Protein AF-A0A699Z7W2-F1 (afdb_monomer)

Foldseek 3Di:
DVVCVVVVHQDEAEDAQDDPVDQLDHHPLPVVLVVVLLVQCLQAPACVDPNNVVNVVVVNRDHHPAAEYEYHDPSNQPHPCNLVSLLVSLVSCCVRPVRHAYEYQDPPDDDPSHNFYEDEDEDAPVVVLVVVVVCVVSVHPYYDHYHHADPDPDPPDPPPTGPDQWDADPVRHIAGDVVVVVVVVCVVQAAPAFDPPDDDDDDPVLVSQKDKGWHANDPQRQKIKMKMFGQDQDKDKDKDKDFDDDPDDDDDPDDDDDPDWAKDFPDKWKKKWAADDPVPDDPDPPDDPNRRTDIDTWDKAWDPDPDDRGMTIIMTIHHHRMMMMMMTRIDTDDPPDDD

Nearest PDB structures (foldseek):
  5cf3-assembly1_A  TM=4.378E-01  e=3.073E-01  Staphylococcus aureus
  5ihw-assembly1_A  TM=4.182E-01  e=2.360E+00  Staphylococcus aureus subsp. aureus MSSA476
  5wta-assembly2_B  TM=4.065E-01  e=2.661E+00  Staphylococcus aureus subsp. aureus Mu50
  5wtb-assembly3_B  TM=3.869E-01  e=2.506E+00  Staphylococcus aureus subsp. aureus Mu50
  2zez-assembly2_B  TM=2.358E-01  e=3.382E+00  Caldanaerobius polysaccharolyticus

Radius of gyration: 25.64 Å; Cα contacts (8 Å, |Δi|>4): 551; chains: 1; bounding box: 58×78×64 Å

Secondary structure (DSSP, 8-state):
-HHHHHTTPPPEEEE-SS-TTSTTPPP-HHHHHHHHHHHHHHHHS-TTSHHHHHHHHTT--SPP---EEEE--HHHHT-TTHHHHHHHHHHHHHHH-TTSEEEESS---S-TT--EEEEEEE--HHHHHTHHHHHHHHT--EEEEEE--PPPS-TT-TTTTS--SEEE-TTS-EEE-HHHHHHHHHHHT--SEEPTT------TTTTT-EEEEEEESSTT-SEEEEEEEE-SSS-EEEEEEEE--PPPPP--SS---PPPPPEEEEEEEEEEEEEPPGGG--S--------SEEEEE--EEEE---S-TTEEEEEEEEPTTEEEEEEEEEEEPP-PPP-

InterPro domains:
  IPR017853 Glycoside hydrolase superfamily [SSF51445] (1-110)
  IPR051563 Glycosyl Hydrolase Family 51 [PTHR31776] (1-104)
  IPR055235 Alpha-L-arabinofuranosidase 1, catalytic domain [PF22848] (1-110)

Structure (mmCIF, N/CA/C/O backbone):
data_AF-A0A699Z7W2-F1
#
_entry.id   AF-A0A699Z7W2-F1
#
loop_
_atom_site.group_PDB
_atom_site.id
_atom_site.type_symbol
_atom_site.label_atom_id
_atom_site.label_alt_id
_atom_site.label_comp_id
_atom_site.label_asym_id
_atom_site.label_entity_id
_atom_site.label_seq_id
_atom_site.pdbx_PDB_ins_code
_atom_site.Cartn_x
_atom_site.Cartn_y
_atom_site.Cartn_z
_atom_site.occupancy
_atom_site.B_iso_or_equiv
_atom_site.auth_seq_id
_atom_site.auth_comp_id
_atom_site.auth_asym_id
_atom_site.auth_atom_id
_atom_site.pdbx_PDB_model_num
ATOM 1 N N . MET A 1 1 ? -14.418 10.855 6.559 1.00 86.38 1 MET A N 1
ATOM 2 C CA . MET A 1 1 ? -15.362 9.861 5.995 1.00 86.38 1 MET A CA 1
ATOM 3 C C . MET A 1 1 ? -15.832 10.267 4.607 1.00 86.38 1 MET A C 1
ATOM 5 O O . MET A 1 1 ? -15.513 9.562 3.664 1.00 86.38 1 MET A O 1
ATOM 9 N N . GLU A 1 2 ? -16.521 11.402 4.463 1.00 89.44 2 GLU A N 1
ATOM 10 C CA . GLU A 1 2 ? -17.123 11.803 3.181 1.00 89.44 2 GLU A CA 1
ATOM 11 C C . GLU A 1 2 ? -16.113 11.944 2.032 1.00 89.44 2 GLU A C 1
ATOM 13 O O . GLU A 1 2 ? -16.316 11.373 0.967 1.00 89.44 2 GLU A O 1
ATOM 18 N N . LEU A 1 3 ? -14.968 12.589 2.278 1.00 89.50 3 LEU A N 1
ATOM 19 C CA . LEU A 1 3 ? -13.906 12.701 1.273 1.00 89.50 3 LEU A CA 1
ATOM 20 C C . LEU A 1 3 ? -13.440 11.329 0.749 1.00 89.50 3 LEU A C 1
ATOM 22 O O . LEU A 1 3 ? -13.269 11.158 -0.451 1.00 89.50 3 LEU A O 1
ATOM 26 N N . ALA A 1 4 ? -13.285 10.333 1.628 1.00 88.94 4 ALA A N 1
ATOM 27 C CA . ALA A 1 4 ? -12.881 8.988 1.216 1.00 88.94 4 ALA A CA 1
ATOM 28 C C . ALA A 1 4 ? -13.924 8.348 0.283 1.00 88.94 4 ALA A C 1
ATOM 30 O O . ALA A 1 4 ? -13.555 7.742 -0.718 1.00 88.94 4 ALA A O 1
ATOM 31 N N . ARG A 1 5 ? -15.223 8.554 0.551 1.00 88.69 5 ARG A N 1
ATOM 32 C CA . ARG A 1 5 ? -16.304 8.070 -0.323 1.00 88.69 5 ARG A CA 1
ATOM 33 C C . ARG A 1 5 ? -16.295 8.752 -1.682 1.00 88.69 5 ARG A C 1
ATOM 35 O O . ARG A 1 5 ? -16.377 8.066 -2.693 1.00 88.69 5 ARG A O 1
ATOM 42 N N . GLN A 1 6 ? -16.161 10.076 -1.705 1.00 92.06 6 GLN A N 1
ATOM 43 C CA . GLN A 1 6 ? -16.121 10.844 -2.952 1.00 92.06 6 GLN A CA 1
ATOM 44 C C . GLN A 1 6 ? -14.936 10.445 -3.834 1.00 92.06 6 GLN A C 1
ATOM 46 O O . GLN A 1 6 ? -15.056 10.424 -5.055 1.00 92.06 6 GLN A O 1
ATOM 51 N N . LEU A 1 7 ? -13.810 10.079 -3.218 1.00 90.50 7 LEU A N 1
ATOM 52 C CA . LEU A 1 7 ? -12.627 9.584 -3.919 1.00 90.50 7 LEU A CA 1
ATOM 53 C C . LEU A 1 7 ? -12.696 8.088 -4.272 1.00 90.50 7 LEU A C 1
ATOM 55 O O . LEU A 1 7 ? -11.795 7.594 -4.946 1.00 90.50 7 LEU A O 1
ATOM 59 N N . GLY A 1 8 ? -13.709 7.350 -3.798 1.00 90.50 8 GLY A N 1
ATOM 60 C CA . GLY A 1 8 ? -13.751 5.887 -3.899 1.00 90.50 8 GLY A CA 1
ATOM 61 C C . GLY A 1 8 ? -12.574 5.198 -3.195 1.00 90.50 8 GLY A C 1
ATOM 62 O O . GLY A 1 8 ? -12.186 4.096 -3.575 1.00 90.50 8 GLY A O 1
ATOM 63 N N . ALA A 1 9 ? -11.970 5.860 -2.206 1.00 87.88 9 ALA A N 1
ATOM 64 C CA . ALA A 1 9 ? -10.775 5.402 -1.513 1.00 87.88 9 ALA A CA 1
ATOM 65 C C . ALA A 1 9 ? -11.137 4.608 -0.253 1.00 87.88 9 ALA A C 1
ATOM 67 O O . ALA A 1 9 ? -12.006 5.010 0.528 1.00 87.88 9 ALA A O 1
ATOM 68 N N . ALA A 1 10 ? -10.426 3.502 -0.024 1.00 87.81 10 ALA A N 1
ATOM 69 C CA . ALA A 1 10 ? -10.509 2.787 1.241 1.00 87.81 10 ALA A CA 1
ATOM 70 C C . ALA A 1 10 ? -9.848 3.636 2.346 1.00 87.81 10 ALA A C 1
ATOM 72 O O . ALA A 1 10 ? -8.734 4.128 2.154 1.00 87.81 10 ALA A O 1
ATOM 73 N N . PRO A 1 11 ? -10.516 3.851 3.488 1.00 90.75 11 PRO A N 1
ATOM 74 C CA . PRO A 1 11 ? -9.958 4.638 4.574 1.00 90.75 11 PRO A CA 1
ATOM 75 C C . PRO A 1 11 ? -8.954 3.820 5.386 1.00 90.75 11 PRO A C 1
ATOM 77 O O . PRO A 1 11 ? -9.193 2.654 5.694 1.00 90.75 11 PRO A O 1
ATOM 80 N N . LEU A 1 12 ? -7.875 4.480 5.796 1.00 89.31 12 LEU A N 1
ATOM 81 C CA . LEU A 1 12 ? -6.920 4.006 6.790 1.00 89.31 12 LEU A CA 1
ATOM 82 C C . LEU A 1 12 ? -7.028 4.917 8.014 1.00 89.31 12 LEU A C 1
ATOM 84 O O . LEU A 1 12 ? -6.894 6.135 7.883 1.00 89.31 12 LEU A O 1
ATOM 88 N N . LEU A 1 13 ? -7.305 4.347 9.185 1.00 92.00 13 LEU A N 1
ATOM 89 C CA . LEU A 1 13 ? -7.362 5.105 10.434 1.00 92.00 13 LEU A CA 1
ATOM 90 C C . LEU A 1 13 ? -6.032 4.971 11.180 1.00 92.00 13 LEU A C 1
ATOM 92 O O . LEU A 1 13 ? -5.557 3.857 11.377 1.00 92.00 13 LEU A O 1
ATOM 96 N N . VAL A 1 14 ? -5.471 6.098 11.618 1.00 91.38 14 VAL A N 1
ATOM 97 C CA . VAL A 1 14 ? -4.264 6.164 12.455 1.00 91.38 14 VAL A CA 1
ATOM 98 C C . VAL A 1 14 ? -4.656 6.703 13.826 1.00 91.38 14 VAL A C 1
ATOM 100 O O . VAL A 1 14 ? -5.325 7.735 13.916 1.00 91.38 14 VAL A O 1
ATOM 103 N N . LEU A 1 15 ? -4.266 6.004 14.889 1.00 92.56 15 LEU A N 1
ATOM 104 C CA . LEU A 1 15 ? -4.528 6.393 16.272 1.00 92.56 15 LEU A CA 1
ATOM 105 C C . LEU A 1 15 ? -3.255 6.924 16.919 1.00 92.56 15 LEU A C 1
ATOM 107 O O . LEU A 1 15 ? -2.273 6.201 16.996 1.00 92.56 15 LEU A O 1
ATOM 111 N N . SER A 1 16 ? -3.290 8.136 17.465 1.00 91.38 16 SER A N 1
ATOM 112 C CA . SER A 1 16 ? -2.255 8.577 18.407 1.00 91.38 16 SER A CA 1
ATOM 113 C C . SER A 1 16 ? -2.520 7.944 19.769 1.00 91.38 16 SER A C 1
ATOM 115 O O . SER A 1 16 ? -3.657 7.964 20.247 1.00 91.38 16 SER A O 1
ATOM 117 N N . LEU A 1 17 ? -1.486 7.389 20.399 1.00 93.12 17 LEU A N 1
ATOM 118 C CA . LEU A 1 17 ? -1.584 6.885 21.766 1.00 93.12 17 LEU A CA 1
ATOM 119 C C . LEU A 1 17 ? -1.355 7.999 22.781 1.00 93.12 17 LEU A C 1
ATOM 121 O O . LEU A 1 17 ? -2.033 8.037 23.800 1.00 93.12 17 LEU A O 1
ATOM 125 N N . SER A 1 18 ? -0.445 8.929 22.502 1.00 89.06 18 SER A N 1
ATOM 126 C CA . SER A 1 18 ? -0.242 10.107 23.342 1.00 89.06 18 SER A CA 1
ATOM 127 C C . SER A 1 18 ? -1.265 11.214 23.057 1.00 89.06 18 SER A C 1
ATOM 129 O O . SER A 1 18 ? -1.851 11.311 21.974 1.00 89.06 18 SER A O 1
ATOM 131 N N . SER A 1 19 ? -1.489 12.074 24.055 1.00 85.62 19 SER A N 1
ATOM 132 C CA . SER A 1 19 ? -2.362 13.243 23.916 1.00 85.62 19 SER A CA 1
ATOM 133 C C . SER A 1 19 ? -1.742 14.272 22.963 1.00 85.62 19 SER A C 1
ATOM 135 O O . SER A 1 19 ? -0.546 14.547 23.079 1.00 85.62 19 SER A O 1
ATOM 137 N N . PRO A 1 20 ? -2.536 14.956 22.114 1.00 82.50 20 PRO A N 1
ATOM 138 C CA . PRO A 1 20 ? -2.037 16.049 21.278 1.00 82.50 20 PRO A CA 1
ATOM 139 C C . PRO A 1 20 ? -1.347 17.167 22.074 1.00 82.50 20 PRO A C 1
ATOM 141 O O . PRO A 1 20 ? -0.431 17.815 21.575 1.00 82.50 20 PRO A O 1
ATOM 144 N N . ALA A 1 21 ? -1.772 17.396 23.322 1.00 87.00 21 ALA A N 1
ATOM 145 C CA . ALA A 1 21 ? -1.176 18.398 24.205 1.00 87.00 21 ALA A CA 1
ATOM 146 C C . ALA A 1 21 ? 0.165 17.949 24.812 1.00 87.00 21 ALA A C 1
ATOM 148 O O . ALA A 1 21 ? 0.895 18.759 25.381 1.00 87.00 21 ALA A O 1
ATOM 149 N N . SER A 1 22 ? 0.485 16.657 24.750 1.00 85.81 22 SER A N 1
ATOM 150 C CA . SER A 1 22 ? 1.716 16.086 25.299 1.00 85.81 22 SER A CA 1
ATOM 151 C C . SER A 1 22 ? 2.173 14.885 24.460 1.00 85.81 22 SER A C 1
ATOM 153 O O . SER A 1 22 ? 2.117 13.750 24.938 1.00 85.81 22 SER A O 1
ATOM 155 N N . PRO A 1 23 ? 2.632 15.113 23.213 1.00 86.69 23 PRO A N 1
ATOM 156 C CA . PRO A 1 23 ? 3.073 14.034 22.334 1.00 86.69 23 PRO A CA 1
ATOM 157 C C . PRO A 1 23 ? 4.185 13.194 22.978 1.00 86.69 23 PRO A C 1
ATOM 159 O O . PRO A 1 23 ? 5.035 13.722 23.702 1.00 86.69 23 PRO A O 1
ATOM 162 N N . GLY A 1 24 ? 4.157 11.881 22.754 1.00 86.19 24 GLY A N 1
ATOM 163 C CA . GLY A 1 24 ? 5.122 10.911 23.285 1.00 86.19 24 GLY A CA 1
ATOM 164 C C . GLY A 1 24 ? 5.014 10.618 24.788 1.00 86.19 24 GLY A C 1
ATOM 165 O O . GLY A 1 24 ? 5.723 9.748 25.298 1.00 86.19 24 GLY A O 1
ATOM 166 N N . HIS A 1 25 ? 4.125 11.296 25.522 1.00 89.88 25 HIS A N 1
ATOM 167 C CA . HIS A 1 25 ? 3.897 10.985 26.933 1.00 89.88 25 HIS A CA 1
ATOM 168 C C . HIS A 1 25 ? 3.078 9.704 27.083 1.00 89.88 25 HIS A C 1
ATOM 170 O O . HIS A 1 25 ? 2.129 9.475 26.335 1.00 89.88 25 HIS A O 1
ATOM 176 N N . ASN A 1 26 ? 3.446 8.898 28.083 1.00 91.06 26 ASN A N 1
ATOM 177 C CA . ASN A 1 26 ? 2.778 7.637 28.386 1.00 91.06 26 ASN A CA 1
ATOM 178 C C . ASN A 1 26 ? 1.281 7.876 28.667 1.00 91.06 26 ASN A C 1
ATOM 180 O O . ASN A 1 26 ? 0.967 8.663 29.569 1.00 91.06 26 ASN A O 1
ATOM 184 N N . PRO A 1 27 ? 0.367 7.246 27.914 1.00 91.19 27 PRO A N 1
ATOM 185 C CA . PRO A 1 27 ? -1.060 7.476 28.079 1.00 91.19 27 PRO A CA 1
ATOM 186 C C . PRO A 1 27 ? -1.666 6.731 29.267 1.00 91.19 27 PRO A C 1
ATOM 188 O O . PRO A 1 27 ? -1.183 5.685 29.697 1.00 91.19 27 PRO A O 1
ATOM 191 N N . ASP A 1 28 ? -2.812 7.229 29.730 1.00 93.19 28 ASP A N 1
ATOM 192 C CA . ASP A 1 28 ? -3.739 6.413 30.510 1.00 93.19 28 A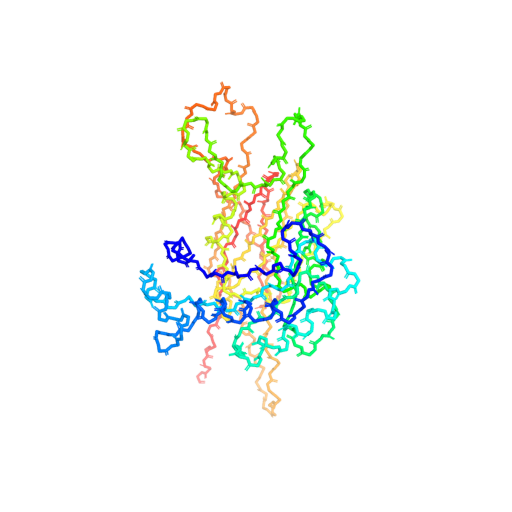SP A CA 1
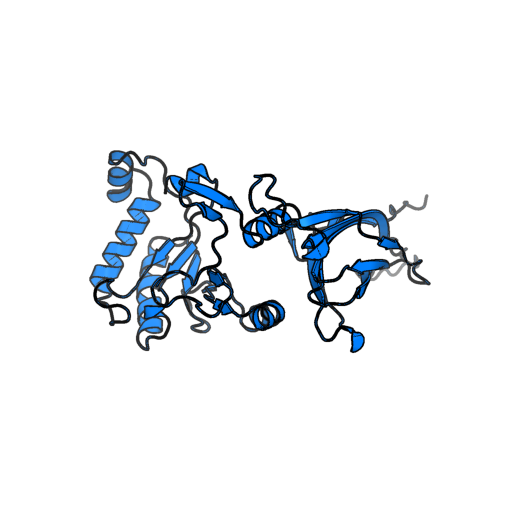ATOM 193 C C . ASP A 1 28 ? -4.553 5.532 29.550 1.00 93.19 28 ASP A C 1
ATOM 195 O O . ASP A 1 28 ? -5.434 6.003 28.825 1.00 93.19 28 ASP A O 1
ATOM 199 N N . LEU A 1 29 ? -4.213 4.242 29.502 1.00 93.81 29 LEU A N 1
ATOM 200 C CA . LEU A 1 29 ? -4.752 3.311 28.511 1.00 93.81 29 LEU A CA 1
ATOM 201 C C . LEU A 1 29 ? -6.225 2.974 28.729 1.00 93.81 29 LEU A C 1
ATOM 203 O O . LEU A 1 29 ? -6.899 2.614 27.765 1.00 93.81 29 LEU A O 1
ATOM 207 N N . LEU A 1 30 ? -6.743 3.071 29.955 1.00 94.25 30 LEU A N 1
ATOM 208 C CA . LEU A 1 30 ? -8.130 2.702 30.234 1.00 94.25 30 LEU A CA 1
ATOM 209 C C . LEU A 1 30 ? -9.140 3.645 29.549 1.00 94.25 30 LEU A C 1
ATOM 211 O O . LEU A 1 30 ? -9.955 3.143 28.767 1.00 94.25 30 LEU A O 1
ATOM 215 N N . PRO A 1 31 ? -9.106 4.974 29.777 1.00 94.62 31 PRO A N 1
ATOM 216 C CA . PRO A 1 31 ? -9.985 5.900 29.067 1.00 94.62 31 PRO A CA 1
ATOM 217 C C . PRO A 1 31 ? -9.691 5.913 27.563 1.00 94.62 31 PRO A C 1
ATOM 219 O O . PRO A 1 31 ? -10.626 5.876 26.768 1.00 94.62 31 PRO A O 1
ATOM 222 N N . LEU A 1 32 ? -8.415 5.839 27.160 1.00 94.88 32 LEU A N 1
ATOM 223 C CA . LEU A 1 32 ? -8.043 5.787 25.744 1.00 94.88 32 LEU A CA 1
ATOM 224 C C . LEU A 1 32 ? -8.672 4.583 25.027 1.00 94.88 32 LEU A C 1
ATOM 226 O O . LEU A 1 32 ? -9.207 4.719 23.931 1.00 94.88 32 LEU A O 1
ATOM 230 N N . THR A 1 33 ? -8.650 3.403 25.650 1.00 96.25 33 THR A N 1
ATOM 231 C CA . THR A 1 33 ? -9.254 2.194 25.072 1.00 96.25 33 THR A CA 1
ATOM 232 C C . THR A 1 33 ? -10.758 2.361 24.879 1.00 96.25 33 THR A C 1
ATOM 234 O O . THR A 1 33 ? -11.290 1.958 23.846 1.00 96.25 33 THR A O 1
ATOM 237 N N . GLN A 1 34 ? -11.453 2.978 25.836 1.00 96.31 34 GLN A N 1
ATOM 238 C CA . GLN A 1 34 ? -12.892 3.228 25.723 1.00 96.31 34 GLN A CA 1
ATOM 239 C C . GLN A 1 34 ? -13.208 4.192 24.576 1.00 96.31 34 GLN A C 1
ATOM 241 O O . GLN A 1 34 ? -14.102 3.907 23.777 1.00 96.31 34 GLN A O 1
ATOM 246 N N . ASP A 1 35 ? -12.439 5.273 24.449 1.00 95.69 35 ASP A N 1
ATOM 247 C CA . ASP A 1 35 ? -12.599 6.260 23.379 1.00 95.69 35 ASP A CA 1
ATOM 248 C C . ASP A 1 35 ? -12.320 5.656 21.998 1.00 95.69 35 ASP A C 1
ATOM 250 O O . ASP A 1 35 ? -13.057 5.909 21.040 1.00 95.69 35 ASP A O 1
ATOM 254 N N . VAL A 1 36 ? -11.299 4.802 21.889 1.00 96.75 36 VAL A N 1
ATOM 255 C CA . VAL A 1 36 ? -10.973 4.089 20.647 1.00 96.75 36 VAL A CA 1
ATOM 256 C C . VAL A 1 36 ? -12.096 3.131 20.258 1.00 96.75 36 VAL A C 1
ATOM 258 O O . VAL A 1 36 ? -12.543 3.159 19.112 1.00 96.75 36 VAL A O 1
ATOM 261 N N . LEU A 1 37 ? -12.601 2.315 21.188 1.00 97.88 37 LEU A N 1
ATOM 262 C CA . LEU A 1 37 ? -13.699 1.384 20.902 1.00 97.88 37 LEU A CA 1
ATOM 263 C C . LEU A 1 37 ? -14.987 2.125 20.516 1.00 97.88 37 LEU A C 1
ATOM 265 O O . LEU A 1 37 ? -15.648 1.732 19.556 1.00 97.88 37 LEU A O 1
ATOM 269 N N . ALA A 1 38 ? -15.306 3.225 21.203 1.00 97.69 38 ALA A N 1
ATOM 270 C CA . ALA A 1 38 ? -16.431 4.091 20.862 1.00 97.69 38 ALA A CA 1
ATOM 271 C C . ALA A 1 38 ? -16.274 4.723 19.470 1.00 97.69 38 ALA A C 1
ATOM 273 O O . ALA A 1 38 ? -17.225 4.745 18.690 1.00 97.69 38 ALA A O 1
ATOM 274 N N . SER A 1 39 ? -15.069 5.185 19.127 1.00 96.00 39 SER A N 1
ATOM 275 C CA . SER A 1 39 ? -14.765 5.761 17.812 1.00 96.00 39 SER A CA 1
ATOM 276 C C . SER A 1 39 ? -14.873 4.720 16.699 1.00 96.00 39 SER A C 1
ATOM 278 O O . SER A 1 39 ? -15.449 4.993 15.647 1.00 96.00 39 SER A O 1
ATOM 280 N N . LEU A 1 40 ? -14.373 3.503 16.921 1.00 97.31 40 LEU A N 1
ATOM 281 C CA . LEU A 1 40 ? -14.511 2.407 15.964 1.00 97.31 40 LEU A CA 1
ATOM 282 C C . LEU A 1 40 ? -15.976 1.990 15.796 1.00 97.31 40 LEU A C 1
ATOM 284 O O . LEU A 1 40 ? -16.414 1.790 14.663 1.00 97.31 40 LEU A O 1
ATOM 288 N N . GLU A 1 41 ? -16.755 1.924 16.879 1.00 97.19 41 GLU A N 1
ATOM 289 C CA . GLU A 1 41 ? -18.198 1.670 16.812 1.00 97.19 41 GLU A CA 1
ATOM 290 C C . GLU A 1 41 ? -18.905 2.779 16.019 1.00 97.19 41 GLU A C 1
ATOM 292 O O . GLU A 1 41 ? -19.649 2.488 15.082 1.00 97.19 41 GLU A O 1
ATOM 297 N N . PHE A 1 42 ? -18.604 4.048 16.315 1.00 96.81 42 PHE A N 1
ATOM 298 C CA . PHE A 1 42 ? -19.120 5.194 15.570 1.00 96.81 42 PHE A CA 1
ATOM 299 C C . PHE A 1 42 ? -18.817 5.071 14.079 1.00 96.81 42 PHE A C 1
ATOM 301 O O . PHE A 1 42 ? -19.701 5.296 13.263 1.00 96.81 42 PHE A O 1
ATOM 308 N N . LEU A 1 43 ? -17.599 4.681 13.697 1.00 95.00 43 LEU A N 1
ATOM 309 C CA . LEU A 1 43 ? -17.190 4.595 12.296 1.00 95.00 43 LEU A CA 1
ATOM 310 C C . LEU A 1 43 ? -17.777 3.379 11.566 1.00 95.00 43 LEU A C 1
ATOM 312 O O . LEU A 1 43 ? -18.134 3.507 10.397 1.00 95.00 43 LEU A O 1
ATOM 316 N N . THR A 1 44 ? -17.879 2.221 12.220 1.00 94.88 44 THR A N 1
ATOM 317 C CA . THR A 1 44 ? -18.057 0.922 11.537 1.00 94.88 44 THR A CA 1
ATOM 318 C C . THR A 1 44 ? -19.357 0.192 11.873 1.00 94.88 44 THR A C 1
ATOM 320 O O . THR A 1 44 ? -19.787 -0.667 11.102 1.00 94.88 44 THR A O 1
ATOM 323 N N . ALA A 1 45 ? -20.027 0.523 12.980 1.00 94.44 45 ALA A N 1
ATOM 324 C CA . ALA A 1 45 ? -21.243 -0.176 13.383 1.00 94.44 45 ALA A CA 1
ATOM 325 C C . ALA A 1 45 ? -22.472 0.293 12.590 1.00 94.44 45 ALA A C 1
ATOM 327 O O . ALA A 1 45 ? -22.521 1.404 12.061 1.00 94.44 45 ALA A O 1
ATOM 328 N N . ASN A 1 46 ? -23.503 -0.543 12.506 1.00 93.94 46 ASN A N 1
ATOM 329 C CA . ASN A 1 46 ? -24.805 -0.120 11.985 1.00 93.94 46 ASN A CA 1
ATOM 330 C C . ASN A 1 46 ? -25.556 0.743 13.021 1.00 93.94 46 ASN A C 1
ATOM 332 O O . ASN A 1 46 ? -25.152 0.838 14.177 1.00 93.94 46 ASN A O 1
ATOM 336 N N . SER A 1 47 ? -26.684 1.334 12.635 1.00 95.25 47 SER A N 1
ATOM 337 C CA . SER A 1 47 ? -27.459 2.211 13.519 1.00 95.25 47 SER A CA 1
ATOM 338 C C . SER A 1 47 ? -28.258 1.530 14.629 1.00 95.25 47 SER A C 1
ATOM 340 O O . SER A 1 47 ? -28.932 2.212 15.392 1.00 95.25 47 SER A O 1
ATOM 342 N N . SER A 1 48 ? -28.160 0.204 14.783 1.00 95.38 48 SER A N 1
ATOM 343 C CA . SER A 1 48 ? -28.676 -0.461 15.990 1.00 95.38 48 SER A CA 1
ATOM 344 C C . SER A 1 48 ? -27.750 -0.291 17.198 1.00 95.38 48 SER A C 1
ATOM 346 O O . SER A 1 48 ? -28.177 -0.503 18.332 1.00 95.38 48 SER A O 1
ATOM 348 N N . SER A 1 49 ? -26.490 0.095 16.971 1.00 96.00 49 SER A N 1
ATOM 349 C CA . SER A 1 49 ? -25.538 0.395 18.035 1.00 96.00 49 SER A CA 1
ATOM 350 C C . SER A 1 49 ? -25.690 1.843 18.513 1.00 96.00 49 SER A C 1
ATOM 352 O O . SER A 1 49 ? -26.173 2.704 17.775 1.00 96.00 49 SER A O 1
ATOM 354 N N . ARG A 1 50 ? -25.245 2.139 19.742 1.00 96.38 50 ARG A N 1
ATOM 355 C CA . ARG A 1 50 ? -25.328 3.497 20.305 1.00 96.38 50 ARG A CA 1
ATOM 356 C C . ARG A 1 50 ? -24.589 4.497 19.420 1.00 96.38 50 ARG A C 1
ATOM 358 O O . ARG A 1 50 ? -25.152 5.529 19.061 1.00 96.38 50 ARG A O 1
ATOM 365 N N . TRP A 1 51 ? -23.334 4.204 19.086 1.00 97.56 51 TRP A N 1
ATOM 366 C CA . TRP A 1 51 ? -22.502 5.136 18.329 1.00 97.56 51 TRP A CA 1
ATOM 367 C C . TRP A 1 51 ? -22.801 5.116 16.827 1.00 97.56 51 TRP A C 1
ATOM 369 O O . TRP A 1 51 ? -22.655 6.140 16.166 1.00 97.56 51 TRP A O 1
ATOM 379 N N . GLY A 1 52 ? -23.297 4.001 16.286 1.00 96.62 52 GLY A N 1
ATOM 380 C CA . GLY A 1 52 ? -23.800 3.945 14.916 1.00 96.62 52 GLY A CA 1
ATOM 381 C C . GLY A 1 52 ? -25.087 4.754 14.723 1.00 96.62 52 GLY A C 1
ATOM 382 O O . GLY A 1 52 ? -25.234 5.416 13.696 1.00 96.62 52 GLY A O 1
ATOM 383 N N . ALA A 1 53 ? -25.995 4.754 15.709 1.00 97.12 53 ALA A N 1
ATOM 384 C CA . ALA A 1 53 ? -27.196 5.594 15.698 1.00 97.12 53 ALA A CA 1
ATOM 385 C C . ALA A 1 53 ? -26.837 7.085 15.740 1.00 97.12 53 ALA A C 1
ATOM 387 O O . ALA A 1 53 ? -27.391 7.878 14.983 1.00 97.12 53 ALA A O 1
ATOM 388 N N . GLU A 1 54 ? -25.867 7.455 16.580 1.00 97.31 54 GLU A N 1
ATOM 389 C CA . GLU A 1 54 ? -25.343 8.822 16.650 1.00 97.31 54 GLU A CA 1
ATOM 390 C C . GLU A 1 54 ? -24.710 9.247 15.314 1.00 97.31 54 GLU A C 1
ATOM 392 O O . GLU A 1 54 ? -24.999 10.329 14.805 1.00 97.31 54 GLU A O 1
ATOM 397 N N . ARG A 1 55 ? -23.913 8.371 14.683 1.00 96.25 55 ARG A N 1
ATOM 398 C CA . ARG A 1 55 ? -23.355 8.617 13.345 1.00 96.25 55 ARG A CA 1
ATOM 399 C C . ARG A 1 55 ? -24.464 8.881 12.316 1.00 96.25 55 ARG A C 1
ATOM 401 O O . ARG A 1 55 ? -24.364 9.825 11.528 1.00 96.25 55 ARG A O 1
ATOM 408 N N . GLU A 1 56 ? -25.526 8.076 12.316 1.00 95.94 56 GLU A N 1
ATOM 409 C CA . GLU A 1 56 ? -26.667 8.273 11.413 1.00 95.94 56 GLU A CA 1
ATOM 410 C C . GLU A 1 56 ? -27.398 9.595 11.688 1.00 95.94 56 GLU A C 1
ATOM 412 O O . GLU A 1 56 ? -27.682 10.334 10.744 1.00 95.94 56 GLU A O 1
ATOM 417 N N . ALA A 1 57 ? -27.621 9.943 12.959 1.00 96.31 57 ALA A N 1
ATOM 418 C CA . ALA A 1 57 ? -28.229 11.213 13.359 1.00 96.31 57 ALA A CA 1
ATOM 419 C C . ALA A 1 57 ? -27.403 12.434 12.912 1.00 96.31 57 ALA A C 1
ATOM 421 O O . ALA A 1 57 ? -27.965 13.478 12.582 1.00 96.31 57 ALA A O 1
ATOM 422 N N . GLN A 1 58 ? -26.078 12.286 12.817 1.00 95.31 58 GLN A N 1
ATOM 423 C CA . GLN A 1 58 ? -25.160 13.296 12.275 1.00 95.31 58 GLN A CA 1
ATOM 424 C C . GLN A 1 58 ? -25.092 13.307 10.732 1.00 95.31 58 GLN A C 1
ATOM 426 O O . GLN A 1 58 ? -24.229 13.962 10.145 1.00 95.31 58 GLN A O 1
ATOM 431 N N . GLY A 1 59 ? -25.996 12.596 10.049 1.00 92.81 59 GLY A N 1
ATOM 432 C CA . GLY A 1 59 ? -26.107 12.580 8.587 1.00 92.81 59 GLY A CA 1
ATOM 433 C C . GLY A 1 59 ? -25.157 11.602 7.891 1.00 92.81 59 GLY A C 1
ATOM 434 O O . GLY A 1 59 ? -25.012 11.646 6.671 1.00 92.81 59 GLY A O 1
ATOM 435 N N . GLN A 1 60 ? -24.506 10.710 8.639 1.00 91.81 60 GLN A N 1
ATOM 436 C CA . GLN A 1 60 ? -23.549 9.728 8.127 1.00 91.81 60 GLN A CA 1
ATOM 437 C C . GLN A 1 60 ? -24.139 8.310 8.244 1.00 91.81 60 GLN A C 1
ATOM 439 O O . GLN A 1 60 ? -23.649 7.466 8.988 1.00 91.81 60 GLN A O 1
ATOM 444 N N . SER A 1 61 ? -25.220 8.026 7.512 1.00 88.50 61 SER A N 1
ATOM 445 C CA . SER A 1 61 ? -25.999 6.780 7.666 1.00 88.50 61 SER A CA 1
ATOM 446 C C . SER A 1 61 ? -25.201 5.502 7.382 1.00 88.50 61 SER A C 1
ATOM 448 O O . SER A 1 61 ? -25.295 4.518 8.119 1.00 88.50 61 SER A O 1
ATOM 450 N N . GLN A 1 62 ? -24.356 5.511 6.351 1.00 90.56 62 GLN A N 1
ATOM 451 C CA . GLN A 1 62 ? -23.572 4.334 5.983 1.00 90.56 62 GLN A CA 1
ATOM 452 C C . GLN A 1 62 ? -22.364 4.143 6.915 1.00 90.56 62 GLN A C 1
ATOM 454 O O . GLN A 1 62 ? -21.619 5.103 7.142 1.00 90.56 62 GLN A O 1
ATOM 459 N N . PRO A 1 63 ? -22.109 2.917 7.410 1.00 92.88 63 PRO A N 1
ATOM 460 C CA . PRO A 1 63 ? -20.841 2.589 8.044 1.00 92.88 63 PRO A CA 1
ATOM 461 C C . PRO A 1 63 ? -19.660 2.802 7.095 1.00 92.88 63 PRO A C 1
ATOM 463 O O . PRO A 1 63 ? -19.793 2.752 5.869 1.00 92.8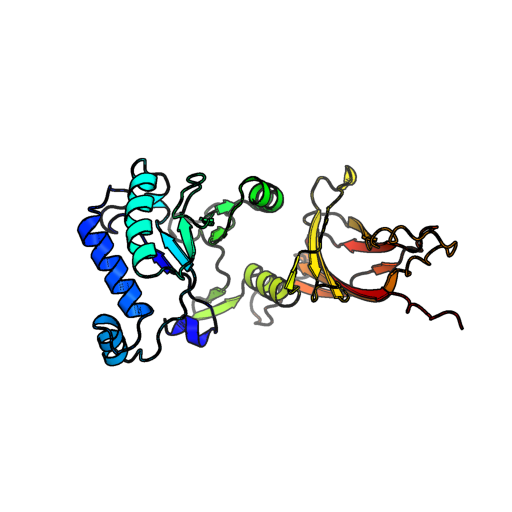8 63 PRO A O 1
ATOM 466 N N . LEU A 1 64 ? -18.491 3.056 7.665 1.00 91.88 64 LEU A N 1
ATOM 467 C CA . LEU A 1 64 ? -17.241 3.130 6.933 1.00 91.88 64 LEU A CA 1
ATOM 468 C C . LEU A 1 64 ? -16.672 1.710 6.755 1.00 91.88 64 LEU A C 1
ATOM 470 O O . LEU A 1 64 ? -16.543 1.004 7.757 1.00 91.88 64 LEU A O 1
ATOM 474 N N . PRO A 1 65 ? -16.304 1.277 5.533 1.00 91.75 65 PRO A N 1
ATOM 475 C CA . PRO A 1 65 ? -15.685 -0.028 5.305 1.00 91.75 65 PRO A CA 1
ATOM 476 C C . PRO A 1 65 ? -14.207 0.008 5.726 1.00 91.75 65 PRO A C 1
ATOM 478 O O . PRO A 1 65 ? -13.304 0.021 4.892 1.00 91.75 65 PRO A O 1
ATOM 481 N N . LEU A 1 66 ? -13.966 0.108 7.033 1.00 93.62 66 LEU A N 1
ATOM 482 C CA . LEU A 1 66 ? -12.629 0.150 7.610 1.00 93.62 66 LEU A CA 1
ATOM 483 C C . LEU A 1 66 ? -12.048 -1.267 7.659 1.00 93.62 66 LEU A C 1
ATOM 485 O O . LEU A 1 66 ? -12.661 -2.169 8.223 1.00 93.62 66 LEU A O 1
ATOM 489 N N . THR A 1 67 ? -10.870 -1.454 7.069 1.00 93.69 67 THR A N 1
ATOM 490 C CA . THR A 1 67 ? -10.171 -2.751 7.039 1.00 93.69 67 THR A CA 1
ATOM 491 C C . THR A 1 67 ? -8.882 -2.743 7.849 1.00 93.69 67 THR A C 1
ATOM 493 O O . THR A 1 67 ? -8.468 -3.795 8.322 1.00 93.69 67 THR A O 1
ATOM 496 N N . HIS A 1 68 ? -8.272 -1.572 8.043 1.00 93.38 68 HIS A N 1
ATOM 497 C CA . HIS A 1 68 ? -6.983 -1.415 8.709 1.00 93.38 68 HIS A CA 1
ATOM 498 C C . HIS A 1 68 ? -7.044 -0.334 9.786 1.00 93.38 68 HIS A C 1
ATOM 500 O O . HIS A 1 68 ? -7.722 0.687 9.628 1.00 93.38 68 HIS A O 1
ATOM 506 N N . LEU A 1 69 ? -6.280 -0.550 10.851 1.00 95.38 69 LEU A N 1
ATOM 507 C CA . LEU A 1 69 ? -6.055 0.397 11.931 1.00 95.38 69 LEU A CA 1
ATOM 508 C C . LEU A 1 69 ? -4.561 0.453 12.241 1.00 95.38 69 LEU A C 1
ATOM 510 O O . LEU A 1 69 ? -3.980 -0.559 12.628 1.00 95.38 69 LEU A O 1
ATOM 514 N N . VAL A 1 70 ? -3.955 1.630 12.114 1.00 94.62 70 VAL A N 1
ATOM 515 C CA . VAL A 1 70 ? -2.608 1.884 12.630 1.00 94.62 70 VAL A CA 1
ATOM 516 C C . VAL A 1 70 ? -2.726 2.368 14.068 1.00 94.62 70 VAL A C 1
ATOM 518 O O . VAL A 1 70 ? -3.455 3.319 14.358 1.00 94.62 70 VAL A O 1
ATOM 521 N N . VAL A 1 71 ? -2.022 1.705 14.977 1.00 95.06 71 VAL A N 1
ATOM 522 C CA . VAL A 1 71 ? -1.986 2.043 16.398 1.00 95.06 71 VAL A CA 1
ATOM 523 C C . VAL A 1 71 ? -0.655 2.712 16.714 1.00 95.06 71 VAL A C 1
ATOM 525 O O . VAL A 1 71 ? 0.386 2.068 16.657 1.00 95.06 71 VAL A O 1
ATOM 528 N N . GLY A 1 72 ? -0.694 3.977 17.106 1.00 90.75 72 GLY A N 1
ATOM 529 C CA . GLY A 1 72 ? 0.468 4.840 17.306 1.00 90.75 72 GLY A CA 1
ATOM 530 C C . GLY A 1 72 ? 0.683 5.814 16.144 1.00 90.75 72 GLY A C 1
ATOM 531 O O . GLY A 1 72 ? 0.325 5.538 15.000 1.00 90.75 72 GLY A O 1
ATOM 532 N N . GLN A 1 73 ? 1.288 6.956 16.462 1.00 85.50 73 GLN A N 1
ATOM 533 C CA . GLN A 1 73 ? 1.818 7.941 15.514 1.00 85.50 73 GLN A CA 1
ATOM 534 C C . GLN A 1 73 ? 3.304 8.203 15.825 1.00 85.50 73 GLN A C 1
ATOM 536 O O . GLN A 1 73 ? 3.757 7.844 16.906 1.00 85.50 73 GLN A O 1
ATOM 541 N N . ASP A 1 74 ? 4.062 8.854 14.933 1.00 81.75 74 ASP A N 1
ATOM 542 C CA . ASP A 1 74 ? 5.513 9.129 15.043 1.00 81.75 74 ASP A CA 1
ATOM 543 C C . ASP A 1 74 ? 6.049 9.413 16.459 1.00 81.75 74 ASP A C 1
ATOM 545 O O . ASP A 1 74 ? 7.091 8.889 16.860 1.00 81.75 74 ASP A O 1
ATOM 549 N N . ALA A 1 75 ? 5.348 10.242 17.239 1.00 84.31 75 ALA A N 1
ATOM 550 C CA . ALA A 1 75 ? 5.765 10.609 18.593 1.00 84.31 75 ALA A CA 1
ATOM 551 C C . ALA A 1 75 ? 5.706 9.441 19.597 1.00 84.31 75 ALA A C 1
ATOM 553 O O . ALA A 1 75 ? 6.422 9.468 20.600 1.00 84.31 75 ALA A O 1
ATOM 554 N N . ASP A 1 76 ? 4.873 8.435 19.329 1.00 88.38 76 ASP A N 1
ATOM 555 C CA . ASP A 1 76 ? 4.673 7.227 20.129 1.00 88.38 76 ASP A CA 1
ATOM 556 C C . ASP A 1 76 ? 5.666 6.122 19.747 1.00 88.38 76 ASP A C 1
ATOM 558 O O . ASP A 1 76 ? 6.162 5.420 20.621 1.00 88.38 76 ASP A O 1
ATOM 562 N N . CYS A 1 77 ? 5.984 5.969 18.458 1.00 88.81 77 CYS A N 1
ATOM 563 C CA . CYS A 1 77 ? 6.649 4.771 17.924 1.00 88.81 77 CYS A CA 1
ATOM 564 C C . CYS A 1 77 ? 8.043 4.512 18.516 1.00 88.81 77 CYS A C 1
ATOM 566 O O . CYS A 1 77 ? 8.483 3.370 18.620 1.00 88.81 77 CYS A O 1
ATOM 568 N N . SER A 1 78 ? 8.740 5.578 18.918 1.00 88.25 78 SER A N 1
ATOM 569 C CA . SER A 1 78 ? 10.071 5.509 19.537 1.00 88.25 78 SER A CA 1
ATOM 570 C C . SER A 1 78 ? 10.035 5.425 21.067 1.00 88.25 78 SER A C 1
ATOM 572 O O . SER A 1 78 ? 11.085 5.375 21.713 1.00 88.25 78 SER A O 1
ATOM 574 N N . GLN A 1 79 ? 8.846 5.426 21.672 1.00 94.25 79 GLN A N 1
ATOM 575 C CA . GLN A 1 79 ? 8.710 5.482 23.119 1.00 94.25 79 GLN A CA 1
ATOM 576 C C . GLN A 1 79 ? 8.909 4.108 23.765 1.00 94.25 79 GLN A C 1
ATOM 578 O O . GLN A 1 79 ? 8.383 3.104 23.283 1.00 94.25 79 GLN A O 1
ATOM 583 N N . PRO A 1 80 ? 9.571 4.039 24.934 1.00 93.06 80 PRO A N 1
ATOM 584 C CA . PRO A 1 80 ? 9.820 2.769 25.618 1.00 93.06 80 PRO A CA 1
ATOM 585 C C . PRO A 1 80 ? 8.533 2.080 26.100 1.00 93.06 80 PRO A C 1
ATOM 587 O O . PRO A 1 80 ? 8.516 0.867 26.293 1.00 93.06 80 PRO A O 1
ATOM 590 N N . TRP A 1 81 ? 7.451 2.838 26.300 1.00 93.62 81 TRP A N 1
ATOM 591 C CA . TRP A 1 81 ? 6.152 2.318 26.734 1.00 93.62 81 TRP A CA 1
ATOM 592 C C . TRP A 1 81 ? 5.297 1.774 25.575 1.00 93.62 81 TRP A C 1
ATOM 594 O O . TRP A 1 81 ? 4.310 1.074 25.817 1.00 93.62 81 TRP A O 1
ATOM 604 N N . TYR A 1 82 ? 5.664 2.068 24.324 1.00 95.81 82 TYR A N 1
ATOM 605 C CA . TYR A 1 82 ? 4.816 1.854 23.152 1.00 95.81 82 TYR A CA 1
ATOM 606 C C . TYR A 1 82 ? 4.442 0.387 22.935 1.00 95.81 82 TYR A C 1
ATOM 608 O O . TYR A 1 82 ? 3.263 0.079 22.791 1.00 95.81 82 TYR A O 1
ATOM 616 N N . ALA A 1 83 ? 5.405 -0.537 22.999 1.00 94.94 83 ALA A N 1
ATOM 617 C CA . ALA A 1 83 ? 5.145 -1.959 22.762 1.00 94.94 83 ALA A CA 1
ATOM 618 C C . ALA A 1 83 ? 4.097 -2.539 23.732 1.00 94.94 83 ALA A C 1
ATOM 620 O O . ALA A 1 83 ? 3.198 -3.279 23.329 1.00 94.94 83 ALA A O 1
ATOM 621 N N . GLN A 1 84 ? 4.178 -2.168 25.015 1.00 94.38 84 GLN A N 1
ATOM 622 C CA . GLN A 1 84 ? 3.222 -2.612 26.029 1.00 94.38 84 GLN A CA 1
ATOM 623 C C . GLN A 1 84 ? 1.843 -1.967 25.824 1.00 94.38 84 GLN A C 1
ATOM 625 O O . GLN A 1 84 ? 0.823 -2.650 25.935 1.00 94.38 84 GLN A O 1
ATOM 630 N N . ALA A 1 85 ? 1.808 -0.669 25.514 1.00 95.56 85 ALA A N 1
ATOM 631 C CA . ALA A 1 85 ? 0.575 0.057 25.226 1.00 95.56 85 ALA A CA 1
ATOM 632 C C . ALA A 1 85 ? -0.144 -0.493 23.986 1.00 95.56 85 ALA A C 1
ATOM 634 O O . ALA A 1 85 ? -1.350 -0.745 24.035 1.00 95.56 85 ALA A O 1
ATOM 635 N N . TYR A 1 86 ? 0.611 -0.753 22.915 1.00 96.50 86 TYR A N 1
ATOM 636 C CA . TYR A 1 86 ? 0.126 -1.380 21.692 1.00 96.50 86 TYR A CA 1
ATOM 637 C C . TYR A 1 86 ? -0.563 -2.707 22.007 1.00 96.50 86 TYR A C 1
ATOM 639 O O . TYR A 1 86 ? -1.720 -2.888 21.646 1.00 96.50 86 TYR A O 1
ATOM 647 N N . GLN A 1 87 ? 0.101 -3.616 22.732 1.00 95.88 87 GLN A N 1
ATOM 648 C CA . GLN A 1 87 ? -0.463 -4.935 23.042 1.00 95.88 87 GLN A CA 1
ATOM 649 C C . GLN A 1 87 ? -1.791 -4.850 23.800 1.00 95.88 87 GLN A C 1
ATOM 651 O O . GLN A 1 87 ? -2.726 -5.581 23.477 1.00 95.88 87 GLN A O 1
ATOM 656 N N . GLN A 1 88 ? -1.883 -3.966 24.797 1.00 95.38 88 GLN A N 1
ATOM 657 C CA . GLN A 1 88 ? -3.093 -3.818 25.607 1.00 95.38 88 GLN A CA 1
ATOM 658 C C . GLN A 1 88 ? -4.261 -3.268 24.785 1.00 95.38 88 GLN A C 1
ATOM 660 O O . GLN A 1 88 ? -5.347 -3.853 24.794 1.00 95.38 88 GLN A O 1
ATOM 665 N N . LEU A 1 89 ? -4.030 -2.188 24.032 1.00 96.50 89 LEU A N 1
ATOM 666 C CA . LEU A 1 89 ? -5.068 -1.588 23.198 1.00 96.50 89 LEU A CA 1
ATOM 667 C C . LEU A 1 89 ? -5.470 -2.524 22.049 1.00 96.50 89 LEU A C 1
ATOM 669 O O . LEU A 1 89 ? -6.659 -2.745 21.820 1.00 96.50 89 LEU A O 1
ATOM 673 N N . ALA A 1 90 ? -4.497 -3.125 21.359 1.00 96.44 90 ALA A N 1
ATOM 674 C CA . ALA A 1 90 ? -4.737 -4.040 20.246 1.00 96.44 90 ALA A CA 1
ATOM 675 C C . ALA A 1 90 ? -5.520 -5.284 20.685 1.00 96.44 90 ALA A C 1
ATOM 677 O O . ALA A 1 90 ? -6.405 -5.728 19.958 1.00 96.44 90 ALA A O 1
ATOM 678 N N . ALA A 1 91 ? -5.269 -5.818 21.885 1.00 96.81 91 ALA A N 1
ATOM 679 C CA . ALA A 1 91 ? -6.057 -6.923 22.428 1.00 96.81 91 ALA A CA 1
ATOM 680 C C . ALA A 1 91 ? -7.534 -6.537 22.632 1.00 96.81 91 ALA A C 1
ATOM 682 O O . ALA A 1 91 ? -8.428 -7.294 22.246 1.00 96.81 91 ALA A O 1
ATOM 683 N N . ALA A 1 92 ? -7.804 -5.348 23.182 1.00 97.31 92 ALA A N 1
ATOM 684 C CA . ALA A 1 92 ? -9.167 -4.852 23.378 1.00 97.31 92 ALA A CA 1
ATOM 685 C C . ALA A 1 92 ? -9.888 -4.588 22.045 1.00 97.31 92 ALA A C 1
ATOM 687 O O . ALA A 1 92 ? -11.050 -4.971 21.874 1.00 97.31 92 ALA A O 1
ATOM 688 N N . VAL A 1 93 ? -9.186 -3.986 21.079 1.00 97.50 93 VAL A N 1
ATOM 689 C CA . VAL A 1 93 ? -9.712 -3.765 19.726 1.00 97.50 93 VAL A CA 1
ATOM 690 C C . VAL A 1 93 ? -10.000 -5.097 19.046 1.00 97.50 93 VAL A C 1
ATOM 692 O O . VAL A 1 93 ? -11.106 -5.279 18.550 1.00 97.50 93 VAL A O 1
ATOM 695 N N . ARG A 1 94 ? -9.074 -6.063 19.075 1.00 96.00 94 ARG A N 1
ATOM 696 C CA . ARG A 1 94 ? -9.260 -7.379 18.444 1.00 96.00 94 ARG A CA 1
ATOM 697 C C . ARG A 1 94 ? -10.466 -8.129 19.002 1.00 96.00 94 ARG A C 1
ATOM 699 O O . ARG A 1 94 ? -11.175 -8.782 18.242 1.00 96.00 94 ARG A O 1
ATOM 706 N N . ALA A 1 95 ? -10.712 -8.020 20.307 1.00 96.62 95 ALA A N 1
ATOM 707 C CA . ALA A 1 95 ? -11.863 -8.649 20.949 1.00 96.62 95 ALA A CA 1
ATOM 708 C C . ALA A 1 95 ? -13.208 -8.106 20.429 1.00 96.62 95 ALA A C 1
ATOM 710 O O . ALA A 1 95 ? -14.180 -8.855 20.367 1.00 96.62 95 ALA A O 1
ATOM 711 N N . SER A 1 96 ? -13.261 -6.829 20.036 1.00 95.81 96 SER A N 1
ATOM 712 C CA . SER A 1 96 ? -14.497 -6.157 19.598 1.00 95.81 96 SER A CA 1
ATOM 713 C C . SER A 1 96 ? -14.621 -6.054 18.071 1.00 95.81 96 SER A C 1
ATOM 715 O O . SER A 1 96 ? -15.721 -6.092 17.527 1.00 95.81 96 SER A O 1
ATOM 717 N N . PHE A 1 97 ? -13.489 -5.964 17.371 1.00 96.69 97 PHE A N 1
ATOM 718 C CA . PHE A 1 97 ? -13.373 -5.758 15.928 1.00 96.69 97 PHE A CA 1
ATOM 719 C C . PHE A 1 97 ? -12.388 -6.770 15.313 1.00 96.69 97 PHE A C 1
ATOM 721 O O . PHE A 1 97 ? -11.354 -6.383 14.765 1.00 96.69 97 PHE A O 1
ATOM 728 N N . PRO A 1 98 ? -12.686 -8.084 15.367 1.00 95.69 98 PRO A N 1
ATOM 729 C CA . PRO A 1 98 ? -11.750 -9.132 14.946 1.00 95.69 98 PRO A CA 1
ATOM 730 C C . PRO A 1 98 ? -11.403 -9.105 13.448 1.00 95.69 98 PRO A C 1
ATOM 732 O O . PRO A 1 98 ? -10.433 -9.733 13.040 1.00 95.69 98 PRO A O 1
ATOM 735 N N . HIS A 1 99 ? -12.185 -8.393 12.634 1.00 93.94 99 HIS A N 1
ATOM 736 C CA . HIS A 1 99 ? -11.987 -8.256 11.191 1.00 93.94 99 HIS A CA 1
ATOM 737 C C . HIS A 1 99 ? -10.963 -7.178 10.799 1.00 93.94 99 HIS A C 1
ATOM 739 O O . HIS A 1 99 ? -10.552 -7.149 9.642 1.00 93.94 99 HIS A O 1
ATOM 745 N N . LEU A 1 100 ? -10.583 -6.277 11.714 1.00 95.81 100 LEU A N 1
ATOM 746 C CA . LEU A 1 100 ? -9.613 -5.220 11.422 1.00 95.81 100 LEU A CA 1
ATOM 747 C C . LEU A 1 100 ? -8.195 -5.780 11.411 1.00 95.81 100 LEU A C 1
ATOM 749 O O . LEU A 1 100 ? -7.823 -6.512 12.325 1.00 95.81 100 LEU A O 1
ATOM 753 N N . GLN A 1 101 ? -7.397 -5.371 10.426 1.00 94.75 101 GLN A N 1
ATOM 754 C CA . GLN A 1 101 ? -5.955 -5.583 10.433 1.00 94.75 101 GLN A CA 1
ATOM 755 C C . GLN A 1 101 ? -5.274 -4.501 11.275 1.00 94.75 101 GLN A C 1
ATOM 757 O O . GLN A 1 101 ? -5.447 -3.307 11.022 1.00 94.75 101 GLN A O 1
ATOM 762 N N . LEU A 1 102 ? -4.536 -4.917 12.302 1.00 96.00 102 LEU A N 1
ATOM 763 C CA . LEU A 1 102 ? -3.904 -4.026 13.271 1.00 96.00 102 LEU A CA 1
ATOM 764 C C . LEU A 1 102 ? -2.421 -3.869 12.948 1.00 96.00 102 LEU A C 1
ATOM 766 O O . LEU A 1 102 ? -1.650 -4.825 13.049 1.00 96.00 102 LEU A O 1
ATOM 770 N N . LEU A 1 103 ? -2.029 -2.644 12.609 1.00 94.25 103 LEU A N 1
ATOM 771 C CA . LEU A 1 103 ? -0.660 -2.283 12.264 1.00 94.25 103 LEU A CA 1
ATOM 772 C C . LEU A 1 103 ? -0.032 -1.459 13.390 1.00 94.25 103 LEU A C 1
ATOM 774 O O . LEU A 1 103 ? -0.668 -0.551 13.926 1.00 94.25 103 LEU A O 1
ATOM 778 N N . ALA A 1 104 ? 1.204 -1.768 13.766 1.00 94.12 104 ALA A N 1
ATOM 779 C CA . ALA A 1 104 ? 2.017 -0.882 14.599 1.00 94.12 104 ALA A CA 1
ATOM 780 C C . ALA A 1 104 ? 2.646 0.231 13.743 1.00 94.12 104 ALA A C 1
ATOM 782 O O . ALA A 1 104 ? 2.824 0.057 12.544 1.00 94.12 104 ALA A O 1
ATOM 783 N N . CYS A 1 105 ? 3.014 1.359 14.343 1.00 91.00 105 CYS A N 1
ATOM 784 C CA . CYS A 1 105 ? 3.734 2.443 13.664 1.00 91.00 105 CYS A CA 1
ATOM 785 C C . CYS A 1 105 ? 5.267 2.262 13.687 1.00 91.00 105 CYS A C 1
ATOM 787 O O . CYS A 1 105 ? 6.015 3.126 13.239 1.00 91.00 105 CYS A O 1
ATOM 789 N N . ALA A 1 106 ? 5.744 1.143 14.242 1.00 89.38 106 ALA A N 1
ATOM 790 C CA . ALA A 1 106 ? 7.136 0.712 14.223 1.00 89.38 106 ALA A CA 1
ATOM 791 C C . ALA A 1 106 ? 7.223 -0.817 14.258 1.00 89.38 106 ALA A C 1
ATOM 793 O O . ALA A 1 106 ? 6.274 -1.493 14.662 1.00 89.38 106 ALA A O 1
ATOM 794 N N . ASP A 1 107 ? 8.386 -1.346 13.885 1.00 89.56 107 ASP A N 1
ATOM 795 C CA . ASP A 1 107 ? 8.706 -2.758 14.063 1.00 89.56 107 ASP A CA 1
ATOM 796 C C . ASP A 1 107 ? 8.826 -3.099 15.558 1.00 89.56 107 ASP A C 1
ATOM 798 O O . ASP A 1 107 ? 9.721 -2.625 16.263 1.00 89.56 107 ASP A O 1
ATOM 802 N N . LEU A 1 108 ? 7.898 -3.924 16.045 1.00 89.25 108 LEU A N 1
ATOM 803 C CA . LEU A 1 108 ? 7.874 -4.443 17.415 1.00 89.25 108 LEU A CA 1
ATOM 804 C C . LEU A 1 108 ? 8.315 -5.913 17.497 1.00 89.25 108 LEU A C 1
ATOM 806 O O . LEU A 1 108 ? 8.216 -6.529 18.563 1.00 89.25 108 LEU A O 1
ATOM 810 N N . GLY A 1 109 ? 8.769 -6.493 16.384 1.00 86.62 109 GLY A N 1
ATOM 811 C CA . GLY A 1 109 ? 8.937 -7.931 16.240 1.00 86.62 109 GLY A CA 1
ATOM 812 C C . GLY A 1 109 ? 7.603 -8.693 16.301 1.00 86.62 109 GLY A C 1
ATOM 813 O O . GLY A 1 109 ? 6.521 -8.104 16.267 1.00 86.62 109 GLY A O 1
ATOM 814 N N . PRO A 1 110 ? 7.638 -10.033 16.386 1.00 84.50 110 PRO A N 1
ATOM 815 C CA . PRO A 1 110 ? 6.427 -10.845 16.356 1.00 84.50 110 PRO A CA 1
ATOM 816 C C . PRO A 1 110 ? 5.599 -10.673 17.636 1.00 84.50 110 PRO A C 1
ATOM 818 O O . PRO A 1 110 ? 6.019 -11.083 18.720 1.00 84.50 110 PRO A O 1
ATOM 821 N N . LEU A 1 111 ? 4.384 -10.130 17.501 1.00 87.50 111 LEU A N 1
ATOM 822 C CA . LEU A 1 111 ? 3.408 -9.989 18.584 1.00 87.50 111 LEU A CA 1
ATOM 823 C C . LEU A 1 111 ? 2.083 -10.694 18.236 1.00 87.50 111 LEU A C 1
ATOM 825 O O . LEU A 1 111 ? 1.605 -10.538 17.117 1.00 87.50 111 LEU A O 1
ATOM 829 N N . PRO A 1 112 ? 1.417 -11.399 19.178 1.00 86.94 112 PRO A N 1
ATOM 830 C CA . PRO A 1 112 ? 0.218 -12.197 18.872 1.00 86.94 112 PRO A CA 1
ATOM 831 C C . PRO A 1 112 ? -0.984 -11.420 18.319 1.00 86.94 112 PRO A C 1
ATOM 833 O O . PRO A 1 112 ? -1.852 -12.005 17.681 1.00 86.94 112 PRO A O 1
ATOM 836 N N . VAL A 1 113 ? -1.077 -10.124 18.625 1.00 89.44 113 VAL A N 1
ATOM 837 C CA . VAL A 1 113 ? -2.215 -9.264 18.260 1.00 89.44 113 VAL A CA 1
ATOM 838 C C . VAL A 1 113 ? -1.906 -8.319 17.096 1.00 89.44 113 VAL A C 1
ATOM 840 O O . VAL A 1 113 ? -2.792 -7.561 16.702 1.00 89.44 113 VAL A O 1
ATOM 843 N N . MET A 1 114 ? -0.684 -8.371 16.556 1.00 92.94 114 MET A N 1
ATOM 844 C CA . MET A 1 114 ? -0.189 -7.505 15.485 1.00 92.94 114 MET A CA 1
ATOM 845 C C . MET A 1 114 ? -0.215 -8.242 14.148 1.00 92.94 114 MET A C 1
ATOM 847 O O . MET A 1 114 ? 0.338 -9.333 14.046 1.00 92.94 114 MET A O 1
ATOM 851 N N . ASP A 1 115 ? -0.819 -7.633 13.127 1.00 92.62 115 ASP A N 1
ATOM 852 C CA . ASP A 1 115 ? -0.827 -8.186 11.763 1.00 92.62 115 ASP A CA 1
ATOM 853 C C . ASP A 1 115 ? 0.344 -7.670 10.919 1.00 92.62 115 ASP A C 1
ATOM 855 O O . ASP A 1 115 ? 0.631 -8.213 9.855 1.00 92.62 115 ASP A O 1
ATOM 859 N N . GLY A 1 116 ? 1.006 -6.609 11.381 1.00 90.75 116 GLY A N 1
ATOM 860 C CA . GLY A 1 116 ? 2.054 -5.948 10.630 1.00 90.75 116 GLY A CA 1
ATOM 861 C C . GLY A 1 116 ? 2.469 -4.611 11.222 1.00 90.75 116 GLY A C 1
ATOM 862 O O . GLY A 1 116 ? 2.025 -4.226 12.307 1.00 90.75 116 GLY A O 1
ATOM 863 N N . TRP A 1 117 ? 3.296 -3.880 10.486 1.00 89.25 117 TRP A N 1
ATOM 864 C CA . TRP A 1 117 ? 3.714 -2.538 10.865 1.00 89.25 117 TRP A CA 1
ATOM 865 C C . TRP A 1 117 ? 3.864 -1.609 9.659 1.00 89.25 117 TRP A C 1
ATOM 867 O O . TRP A 1 117 ? 4.100 -2.029 8.521 1.00 89.25 117 TRP A O 1
ATOM 877 N N . GLU A 1 118 ? 3.658 -0.331 9.934 1.00 84.25 118 GLU A N 1
ATOM 878 C CA . GLU A 1 118 ? 3.757 0.781 9.009 1.00 84.25 118 GLU A CA 1
ATOM 879 C C . GLU A 1 118 ? 5.153 1.402 9.096 1.00 84.25 118 GLU A C 1
ATOM 881 O O . GLU A 1 118 ? 5.609 1.775 10.176 1.00 84.25 118 GLU A O 1
ATOM 886 N N . LEU A 1 119 ? 5.813 1.560 7.951 1.00 76.44 119 LEU A N 1
ATOM 887 C CA . LEU A 1 119 ? 7.000 2.392 7.830 1.00 76.44 119 LEU A CA 1
ATOM 888 C C . LEU A 1 119 ? 6.591 3.819 7.452 1.00 76.44 119 LEU A C 1
ATOM 890 O O . LEU A 1 119 ? 5.919 4.051 6.444 1.00 76.44 119 LEU A O 1
ATOM 894 N N . GLN A 1 120 ? 7.074 4.781 8.229 1.00 73.31 120 GLN A N 1
ATOM 895 C CA . GLN A 1 120 ? 7.033 6.200 7.896 1.00 73.31 120 GLN A CA 1
ATOM 896 C C . GLN A 1 120 ? 8.457 6.658 7.581 1.00 73.31 120 GLN A C 1
ATOM 898 O O . GLN A 1 120 ? 9.341 6.572 8.432 1.00 73.31 120 GLN A O 1
ATOM 903 N N . ALA A 1 121 ? 8.714 7.088 6.344 1.00 65.06 121 ALA A N 1
ATOM 904 C CA . ALA A 1 121 ? 10.065 7.386 5.885 1.00 65.06 121 ALA A CA 1
ATOM 905 C C . ALA A 1 121 ? 10.125 8.715 5.120 1.00 65.06 121 ALA A C 1
ATOM 907 O O . ALA A 1 121 ? 9.434 8.935 4.133 1.00 65.06 121 ALA A O 1
ATOM 908 N N . GLN A 1 122 ? 11.012 9.613 5.540 1.00 65.25 122 GLN A N 1
ATOM 909 C CA . GLN A 1 122 ? 11.429 10.751 4.718 1.00 65.25 122 GLN A CA 1
ATOM 910 C C . GLN A 1 122 ? 12.828 10.442 4.212 1.00 65.25 122 GLN A C 1
ATOM 912 O O . GLN A 1 122 ? 13.777 10.414 4.993 1.00 65.25 122 GLN A O 1
ATOM 917 N N . LEU A 1 123 ? 12.932 10.142 2.924 1.00 63.97 123 LEU A N 1
ATOM 918 C CA . LEU A 1 123 ? 14.149 9.636 2.307 1.00 63.97 123 LEU A CA 1
ATOM 919 C C . LEU A 1 123 ? 14.624 10.625 1.260 1.00 63.97 123 LEU A C 1
ATOM 921 O O . LEU A 1 123 ? 13.825 11.203 0.534 1.00 63.97 123 LEU A O 1
ATOM 925 N N . ASP A 1 124 ? 15.930 10.806 1.152 1.00 63.03 124 ASP A N 1
ATOM 926 C CA . ASP A 1 124 ? 16.525 11.449 -0.013 1.00 63.03 124 ASP A CA 1
ATOM 927 C C . ASP A 1 124 ? 16.370 10.554 -1.276 1.00 63.03 124 ASP A C 1
ATOM 929 O O . ASP A 1 124 ? 15.989 9.377 -1.165 1.00 63.03 124 ASP A O 1
ATOM 933 N N . PRO A 1 125 ? 16.606 11.094 -2.490 1.00 59.75 125 PRO A N 1
ATOM 934 C CA . PRO A 1 125 ? 16.390 10.342 -3.727 1.00 59.75 125 PRO A CA 1
ATOM 935 C C . PRO A 1 125 ? 17.239 9.071 -3.797 1.00 59.75 125 PRO A C 1
ATOM 937 O O . PRO A 1 125 ? 16.737 8.027 -4.210 1.00 59.75 125 PRO A O 1
ATOM 940 N N . ASP A 1 126 ? 18.490 9.146 -3.339 1.00 60.31 126 ASP A N 1
ATOM 941 C CA . ASP A 1 126 ? 19.454 8.049 -3.428 1.00 60.31 126 ASP A CA 1
ATOM 942 C C . ASP A 1 126 ? 19.093 6.914 -2.454 1.00 60.31 126 ASP A C 1
ATOM 944 O O . ASP A 1 126 ? 19.307 5.734 -2.740 1.00 60.31 126 ASP A O 1
ATOM 948 N N . THR A 1 127 ? 18.501 7.249 -1.304 1.00 60.81 127 THR A N 1
ATOM 949 C CA . THR A 1 127 ? 18.006 6.257 -0.339 1.00 60.81 127 THR A CA 1
ATOM 950 C C . THR A 1 127 ? 16.680 5.631 -0.782 1.00 60.81 127 THR A C 1
ATOM 952 O O . THR A 1 127 ? 16.462 4.442 -0.547 1.00 60.81 127 THR A O 1
ATOM 955 N N . THR A 1 128 ? 15.815 6.386 -1.469 1.00 60.25 128 THR A N 1
ATOM 956 C CA . THR A 1 128 ? 14.542 5.868 -2.012 1.00 60.25 128 THR A CA 1
ATOM 957 C C . THR A 1 128 ? 14.787 4.725 -2.997 1.00 60.25 128 THR A C 1
ATOM 959 O O . THR A 1 128 ? 14.108 3.702 -2.936 1.00 60.25 128 THR A O 1
ATOM 962 N N . ALA A 1 129 ? 15.820 4.857 -3.830 1.00 56.38 129 ALA A N 1
ATOM 963 C CA . ALA A 1 129 ? 16.228 3.857 -4.810 1.00 56.38 129 ALA A CA 1
ATOM 964 C C . ALA A 1 129 ? 16.557 2.478 -4.213 1.00 56.38 129 ALA A C 1
ATOM 966 O O . ALA A 1 129 ? 16.334 1.422 -4.802 1.00 56.38 129 ALA A O 1
ATOM 967 N N . ARG A 1 130 ? 17.080 2.483 -2.985 1.00 57.81 130 ARG A N 1
ATOM 968 C CA . ARG A 1 130 ? 17.521 1.283 -2.262 1.00 57.81 130 ARG A CA 1
ATOM 969 C C . ARG A 1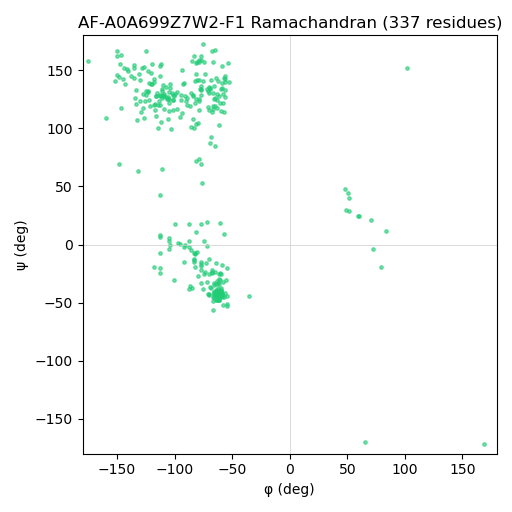 130 ? 16.455 0.733 -1.318 1.00 57.81 130 ARG A C 1
ATOM 971 O O . ARG A 1 130 ? 16.696 -0.255 -0.627 1.00 57.81 130 ARG A O 1
ATOM 978 N N . LEU A 1 131 ? 15.288 1.376 -1.266 1.00 62.31 131 LEU A N 1
ATOM 979 C CA . LEU A 1 131 ? 14.241 1.059 -0.308 1.00 62.31 131 LEU A CA 1
ATOM 980 C C . LEU A 1 131 ? 13.604 -0.306 -0.590 1.00 62.31 131 LEU A C 1
ATOM 982 O O . LEU A 1 131 ? 13.314 -1.019 0.360 1.00 62.31 131 LEU A O 1
ATOM 986 N N . GLY A 1 132 ? 13.440 -0.703 -1.858 1.00 57.47 132 GLY A N 1
ATOM 987 C CA . GLY A 1 132 ? 12.790 -1.971 -2.225 1.00 57.47 132 GLY A CA 1
ATOM 988 C C . GLY A 1 132 ? 13.412 -3.196 -1.545 1.00 57.47 132 GLY A C 1
ATOM 989 O O . GLY A 1 132 ? 12.712 -3.943 -0.868 1.00 57.47 132 GLY A O 1
ATOM 990 N N . GLU A 1 133 ? 14.739 -3.340 -1.627 1.00 57.97 133 GLU A N 1
ATOM 991 C CA . GLU A 1 133 ? 15.471 -4.439 -0.975 1.00 57.97 133 GLU A CA 1
ATOM 992 C C . GLU A 1 133 ? 15.366 -4.390 0.558 1.00 57.97 133 GLU A C 1
ATOM 994 O O . GLU A 1 133 ? 15.325 -5.426 1.223 1.00 57.97 133 GLU A O 1
ATOM 999 N N . ALA A 1 134 ? 15.307 -3.186 1.136 1.00 57.19 134 ALA A N 1
ATOM 1000 C CA . ALA A 1 134 ? 15.140 -3.019 2.573 1.00 57.19 134 ALA A CA 1
ATOM 1001 C C . ALA A 1 134 ? 13.722 -3.408 3.027 1.00 57.19 134 ALA A C 1
ATOM 1003 O O . ALA A 1 134 ? 13.580 -4.093 4.036 1.00 57.19 134 ALA A O 1
ATOM 1004 N N . LEU A 1 135 ? 12.672 -3.030 2.291 1.00 64.00 135 LEU A N 1
ATOM 1005 C CA . LEU A 1 135 ? 11.285 -3.342 2.665 1.00 64.00 135 LEU A CA 1
ATOM 1006 C C . LEU A 1 135 ? 11.047 -4.853 2.772 1.00 64.00 135 LEU A C 1
ATOM 1008 O O . LEU A 1 135 ? 10.430 -5.298 3.743 1.00 64.00 135 LEU A O 1
ATOM 1012 N N . ASP A 1 136 ? 11.594 -5.630 1.833 1.00 60.41 136 ASP A N 1
ATOM 1013 C CA . ASP A 1 136 ? 11.497 -7.093 1.843 1.00 60.41 136 ASP A CA 1
ATOM 1014 C C . ASP A 1 136 ? 12.237 -7.708 3.042 1.00 60.41 136 ASP A C 1
ATOM 1016 O O . ASP A 1 136 ? 11.721 -8.614 3.701 1.00 60.41 136 ASP A O 1
ATOM 1020 N N . ALA A 1 137 ? 13.426 -7.190 3.376 1.00 61.34 137 ALA A N 1
ATOM 1021 C CA . ALA A 1 137 ? 14.214 -7.669 4.514 1.00 61.34 137 ALA A CA 1
ATOM 1022 C C . ALA A 1 137 ? 13.531 -7.408 5.868 1.00 61.34 137 ALA A C 1
ATOM 1024 O O . ALA A 1 137 ? 13.667 -8.209 6.794 1.00 61.34 137 ALA A O 1
ATOM 1025 N N . TYR A 1 138 ? 12.796 -6.300 5.973 1.00 61.44 138 TYR A N 1
ATOM 1026 C CA . TYR A 1 138 ? 12.148 -5.840 7.202 1.00 61.44 138 TYR A CA 1
ATOM 1027 C C . TYR A 1 138 ? 10.663 -6.239 7.309 1.00 61.44 138 TYR A C 1
ATOM 1029 O O . TYR A 1 138 ? 10.017 -5.923 8.305 1.00 61.44 138 TYR A O 1
ATOM 1037 N N . GLN A 1 139 ? 10.116 -6.961 6.322 1.00 68.50 139 GLN A N 1
ATOM 1038 C CA . GLN A 1 139 ? 8.714 -7.412 6.296 1.00 68.50 139 GLN A CA 1
ATOM 1039 C C . GLN A 1 139 ? 7.708 -6.273 6.545 1.00 68.50 139 GLN A C 1
ATOM 1041 O O . GLN A 1 139 ? 6.708 -6.434 7.252 1.00 68.50 139 GLN A O 1
ATOM 1046 N N . VAL A 1 140 ? 7.982 -5.102 5.964 1.00 63.97 140 VAL A N 1
ATOM 1047 C CA . VAL A 1 140 ? 7.126 -3.919 6.105 1.00 63.97 140 VAL A CA 1
ATOM 1048 C C . VAL A 1 140 ? 5.756 -4.199 5.498 1.00 63.97 140 VAL A C 1
ATOM 1050 O O . VAL A 1 140 ? 5.650 -4.635 4.354 1.00 63.97 140 VAL A O 1
ATOM 1053 N N . THR A 1 141 ? 4.687 -3.922 6.245 1.00 73.62 141 THR A N 1
ATOM 1054 C CA . THR A 1 141 ? 3.315 -4.198 5.786 1.00 73.62 141 THR A CA 1
ATOM 1055 C C . THR A 1 141 ? 2.743 -3.053 4.965 1.00 73.62 141 THR A C 1
ATOM 1057 O O . THR A 1 141 ? 1.998 -3.274 4.013 1.00 73.62 141 THR A O 1
ATOM 1060 N N . MET A 1 142 ? 3.085 -1.818 5.327 1.00 69.69 142 MET A N 1
ATOM 1061 C CA . MET A 1 142 ? 2.579 -0.618 4.673 1.00 69.69 142 MET A CA 1
ATOM 1062 C C . MET A 1 142 ? 3.601 0.511 4.751 1.00 69.69 142 MET A C 1
ATOM 1064 O O . MET A 1 142 ? 4.289 0.652 5.756 1.00 69.69 142 MET A O 1
ATOM 1068 N N . VAL A 1 143 ? 3.663 1.352 3.718 1.00 65.12 143 VAL A N 1
ATOM 1069 C CA . VAL A 1 143 ? 4.405 2.618 3.756 1.00 65.12 143 VAL A CA 1
ATOM 1070 C C . VAL A 1 143 ? 3.425 3.751 3.473 1.00 65.12 143 VAL A C 1
ATOM 1072 O O . VAL A 1 143 ? 2.795 3.752 2.416 1.00 65.12 143 VAL A O 1
ATOM 1075 N N . SER A 1 144 ? 3.254 4.688 4.407 1.00 63.16 144 SER A N 1
ATOM 1076 C CA . SER A 1 144 ? 2.224 5.741 4.308 1.00 63.16 144 SER A CA 1
ATOM 1077 C C . SER A 1 144 ? 2.781 7.151 4.126 1.00 63.16 144 SER A C 1
ATOM 1079 O O . SER A 1 144 ? 2.085 8.026 3.607 1.00 63.16 144 SER A O 1
ATOM 1081 N N . SER A 1 145 ? 4.047 7.370 4.484 1.00 60.09 145 SER A N 1
ATOM 1082 C CA . SER A 1 145 ? 4.774 8.600 4.197 1.00 60.09 145 SER A CA 1
ATOM 1083 C C . SER A 1 145 ? 6.097 8.265 3.509 1.00 60.09 145 SER A C 1
ATOM 1085 O O . SER A 1 145 ? 6.941 7.557 4.052 1.00 60.09 145 SER A O 1
ATOM 1087 N N . GLN A 1 146 ? 6.239 8.750 2.274 1.00 56.50 146 GLN A N 1
ATOM 1088 C CA . GLN A 1 146 ? 7.498 8.836 1.537 1.00 56.50 146 GLN A CA 1
ATOM 1089 C C . GLN A 1 146 ? 7.624 10.263 1.003 1.00 56.50 146 GLN A C 1
ATOM 1091 O O . GLN A 1 146 ? 6.729 10.755 0.315 1.00 56.50 146 GLN A O 1
ATOM 1096 N N . GLY A 1 147 ? 8.705 10.959 1.344 1.00 47.56 147 GLY A N 1
ATOM 1097 C CA . GLY A 1 147 ? 8.971 12.308 0.843 1.00 47.56 147 GLY A CA 1
ATOM 1098 C C . GLY A 1 147 ? 10.462 12.609 0.777 1.00 47.56 147 GLY A C 1
ATOM 1099 O O . GLY A 1 147 ? 11.193 12.232 1.689 1.00 47.56 147 GLY A O 1
ATOM 1100 N N . LEU A 1 148 ? 10.885 13.308 -0.282 1.00 38.25 148 LEU A N 1
ATOM 1101 C CA . LEU A 1 148 ? 12.229 13.872 -0.423 1.00 38.25 148 LEU A CA 1
ATOM 1102 C C . LEU A 1 148 ? 12.442 15.024 0.561 1.00 38.25 148 LEU A C 1
ATOM 1104 O O . LEU A 1 148 ? 11.630 15.947 0.650 1.00 38.25 148 LEU A O 1
ATOM 1108 N N . LEU A 1 149 ? 13.587 15.029 1.234 1.00 34.88 149 LEU A N 1
ATOM 1109 C CA . LEU A 1 149 ? 14.075 16.206 1.948 1.00 34.88 149 LEU A CA 1
ATOM 1110 C C . LEU A 1 149 ? 14.827 17.120 0.970 1.00 34.88 149 LEU A C 1
ATOM 1112 O O . LEU A 1 149 ? 15.947 16.818 0.566 1.00 34.88 149 LEU A O 1
ATOM 1116 N N . LEU A 1 150 ? 14.235 18.263 0.612 1.00 29.44 150 LEU A N 1
ATOM 1117 C CA . LEU A 1 150 ? 14.959 19.356 -0.045 1.00 29.44 150 LEU A CA 1
ATOM 1118 C C . LEU A 1 150 ? 15.492 20.340 1.014 1.00 29.44 150 LEU A C 1
ATOM 1120 O O . LEU A 1 150 ? 14.770 20.662 1.964 1.00 29.44 150 LEU A O 1
ATOM 1124 N N . PRO A 1 151 ? 16.731 20.854 0.885 1.00 26.50 151 PRO A N 1
ATOM 1125 C CA . PRO A 1 151 ? 17.244 21.866 1.800 1.00 26.50 151 PRO A CA 1
ATOM 1126 C C . PRO A 1 151 ? 16.386 23.137 1.723 1.00 26.50 151 PRO A C 1
ATOM 1128 O O . PRO A 1 151 ? 16.141 23.683 0.646 1.00 26.50 151 PRO A O 1
ATOM 1131 N N . ALA A 1 152 ? 15.919 23.611 2.879 1.00 28.12 152 ALA A N 1
ATOM 1132 C CA . ALA A 1 152 ? 15.071 24.793 2.981 1.00 28.12 152 ALA A CA 1
ATOM 1133 C C . ALA A 1 152 ? 15.816 26.045 2.492 1.00 28.12 152 ALA A C 1
ATOM 1135 O O . ALA A 1 152 ? 16.801 26.462 3.098 1.00 28.12 152 ALA A O 1
ATOM 1136 N N . GLN A 1 153 ? 15.318 26.686 1.431 1.00 29.88 153 GLN A N 1
ATOM 1137 C CA . GLN A 1 153 ? 15.831 27.990 0.989 1.00 29.88 153 GLN A CA 1
ATOM 1138 C C . GLN A 1 153 ? 15.236 29.168 1.780 1.00 29.88 153 GLN A C 1
ATOM 1140 O O . GLN A 1 153 ? 15.687 30.299 1.616 1.00 29.88 153 GLN A O 1
ATOM 1145 N N . ASN A 1 154 ? 14.235 28.941 2.645 1.00 29.53 154 ASN A N 1
ATOM 1146 C CA . ASN A 1 154 ? 13.598 30.014 3.409 1.00 29.53 154 ASN A CA 1
ATOM 1147 C C . ASN A 1 154 ? 13.135 29.548 4.811 1.00 29.53 154 ASN A C 1
ATOM 1149 O O . ASN A 1 154 ? 12.251 28.696 4.906 1.00 29.53 154 ASN A O 1
ATOM 1153 N N . PRO A 1 155 ? 13.677 30.109 5.909 1.00 31.80 155 PRO A N 1
ATOM 1154 C CA . PRO A 1 155 ? 13.359 29.705 7.285 1.00 31.80 155 PRO A CA 1
ATOM 1155 C C . PRO A 1 155 ? 11.959 30.121 7.778 1.00 31.80 155 PRO A C 1
ATOM 1157 O O . PRO A 1 155 ? 11.592 29.803 8.905 1.00 31.80 155 PRO A O 1
ATOM 1160 N N . SER A 1 156 ? 11.164 30.823 6.963 1.00 36.06 156 SER A N 1
ATOM 1161 C CA . SER A 1 156 ? 9.830 31.321 7.342 1.00 36.06 156 SER A CA 1
ATOM 1162 C C . SER A 1 156 ? 8.659 30.378 7.012 1.00 36.06 156 SER A C 1
ATOM 1164 O O . SER A 1 156 ? 7.524 30.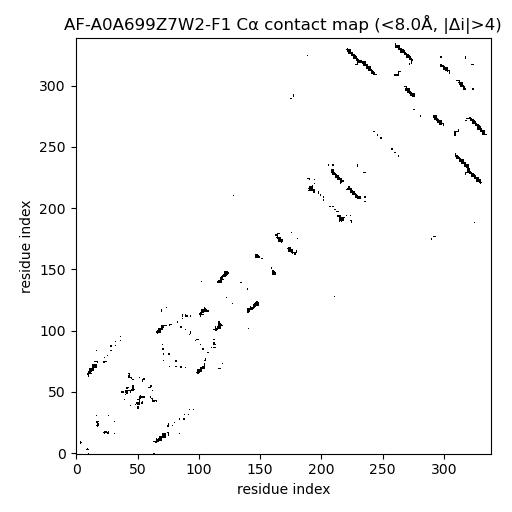682 7.376 1.00 36.06 156 SER A O 1
ATOM 1166 N N . GLN A 1 157 ? 8.899 29.222 6.376 1.00 36.88 157 GLN A N 1
ATOM 1167 C CA . GLN A 1 157 ? 7.864 28.215 6.094 1.00 36.88 157 GLN A CA 1
ATOM 1168 C C . GLN A 1 157 ? 8.127 26.905 6.861 1.00 36.88 157 GLN A C 1
ATOM 1170 O O . GLN A 1 157 ? 8.918 26.078 6.408 1.00 36.88 157 GLN A O 1
ATOM 1175 N N . PRO A 1 158 ? 7.445 26.659 7.996 1.00 30.61 158 PRO A N 1
ATOM 1176 C CA . PRO A 1 158 ? 7.660 25.447 8.789 1.00 30.61 158 PRO A CA 1
ATOM 1177 C C . PRO A 1 158 ? 7.158 24.148 8.122 1.00 30.61 158 PRO A C 1
ATOM 1179 O O . PRO A 1 158 ? 7.520 23.066 8.574 1.00 30.61 158 PRO A O 1
ATOM 1182 N N . TRP A 1 159 ? 6.359 24.239 7.048 1.00 31.31 159 TRP A N 1
ATOM 1183 C CA . TRP A 1 159 ? 5.612 23.116 6.450 1.00 31.31 159 TRP A CA 1
ATOM 1184 C C . TRP A 1 159 ? 6.090 22.696 5.047 1.00 31.31 159 TRP A C 1
ATOM 1186 O O . TRP A 1 159 ? 5.472 21.845 4.415 1.00 31.31 159 TRP A O 1
ATOM 1196 N N . GLY A 1 160 ? 7.207 23.237 4.549 1.00 30.67 160 GLY A N 1
ATOM 1197 C CA . GLY A 1 160 ? 7.736 22.936 3.207 1.00 30.67 160 GLY A CA 1
ATOM 1198 C C . GLY A 1 160 ? 8.354 21.539 3.023 1.00 30.67 160 GLY A C 1
ATOM 1199 O O . GLY A 1 160 ? 9.162 21.362 2.121 1.00 30.67 160 GLY A O 1
ATOM 1200 N N . LYS A 1 161 ? 8.044 20.565 3.890 1.00 43.41 161 LYS A N 1
ATOM 1201 C CA . LYS A 1 161 ? 8.772 19.285 3.997 1.00 43.41 161 LYS A CA 1
ATOM 1202 C C . LYS A 1 161 ? 8.056 18.070 3.402 1.00 43.41 161 LYS A C 1
ATOM 1204 O O . LYS A 1 161 ? 8.569 16.962 3.502 1.00 43.41 161 LYS A O 1
ATOM 1209 N N . HIS A 1 162 ? 6.892 18.250 2.784 1.00 50.22 162 HIS A N 1
ATOM 1210 C CA . HIS A 1 162 ? 6.145 17.141 2.191 1.00 50.22 162 HIS A CA 1
ATOM 1211 C C . HIS A 1 162 ? 6.032 17.322 0.680 1.00 50.22 162 HIS A C 1
ATOM 1213 O O . HIS A 1 162 ? 5.573 18.366 0.209 1.00 50.22 162 HIS A O 1
ATOM 1219 N N . HIS A 1 163 ? 6.422 16.290 -0.076 1.00 61.00 163 HIS A N 1
ATOM 1220 C CA . HIS A 1 163 ? 6.145 16.178 -1.507 1.00 61.00 163 HIS A CA 1
ATOM 1221 C C . HIS A 1 163 ? 4.639 16.066 -1.710 1.00 61.00 163 HIS A C 1
ATOM 1223 O O . HIS A 1 163 ? 4.067 14.983 -1.785 1.00 61.00 163 HIS A O 1
ATOM 1229 N N . SER A 1 164 ? 3.982 17.219 -1.749 1.00 67.81 164 SER A N 1
ATOM 1230 C CA . SER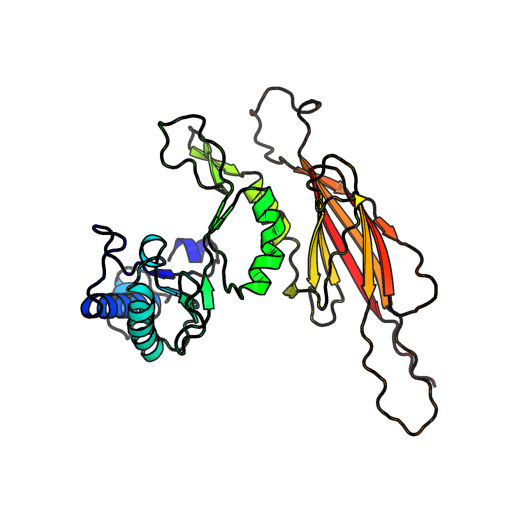 A 1 164 ? 2.559 17.291 -2.028 1.00 67.81 164 SER A CA 1
ATOM 1231 C C . SER A 1 164 ? 2.336 16.840 -3.468 1.00 67.81 164 SER A C 1
ATOM 1233 O O . SER A 1 164 ? 3.000 17.315 -4.390 1.00 67.81 164 SER A O 1
ATOM 1235 N N . LEU A 1 165 ? 1.400 15.918 -3.678 1.00 75.25 165 LEU A N 1
ATOM 1236 C CA . LEU A 1 165 ? 0.990 15.525 -5.029 1.00 75.25 165 LEU A CA 1
ATOM 1237 C C . LEU A 1 165 ? 0.295 16.704 -5.735 1.00 75.25 165 LEU A C 1
ATOM 1239 O O . LEU A 1 165 ? 0.491 16.946 -6.922 1.00 75.25 165 LEU A O 1
ATOM 1243 N N . VAL A 1 166 ? -0.447 17.504 -4.970 1.00 78.50 166 VAL A N 1
ATOM 1244 C CA . VAL A 1 166 ? -1.129 18.704 -5.456 1.00 78.50 166 VAL A CA 1
ATOM 1245 C C . VAL A 1 166 ? -0.697 19.896 -4.612 1.00 78.50 166 VAL A C 1
ATOM 1247 O O . VAL A 1 166 ? -0.773 19.847 -3.385 1.00 78.50 166 VAL A O 1
ATOM 1250 N N . VAL A 1 167 ? -0.262 20.969 -5.266 1.00 77.25 167 VAL A N 1
ATOM 1251 C CA . VAL A 1 167 ? -0.012 22.274 -4.640 1.00 77.25 167 VAL A CA 1
ATOM 1252 C C . VAL A 1 167 ? -1.037 23.282 -5.146 1.00 77.25 167 VAL A C 1
ATOM 1254 O O . VAL A 1 167 ? -1.595 23.112 -6.224 1.00 77.25 167 VAL A O 1
ATOM 1257 N N . TYR A 1 168 ? -1.306 24.335 -4.380 1.00 75.44 168 TYR A N 1
ATOM 1258 C CA . TYR A 1 168 ? -2.240 25.385 -4.788 1.00 75.44 168 TYR A CA 1
ATOM 1259 C C . TYR A 1 168 ? -1.478 26.675 -5.072 1.00 75.44 168 TYR A C 1
ATOM 1261 O O . TYR A 1 168 ? -0.618 27.082 -4.289 1.00 75.44 168 TYR A O 1
ATOM 1269 N N . SER A 1 169 ? -1.789 27.318 -6.196 1.00 76.06 169 SER A N 1
ATOM 1270 C CA . SER A 1 169 ? -1.253 28.638 -6.525 1.00 76.06 169 SER A CA 1
ATOM 1271 C C . SER A 1 169 ? -1.750 29.701 -5.535 1.00 76.06 169 SER A C 1
ATOM 1273 O O . SER A 1 169 ? -2.733 29.506 -4.816 1.00 76.06 169 SER A O 1
ATOM 1275 N N . ALA A 1 170 ? -1.140 30.889 -5.571 1.00 73.38 170 ALA A N 1
ATOM 1276 C CA . ALA A 1 170 ? -1.629 32.056 -4.829 1.00 73.38 170 ALA A CA 1
ATOM 1277 C C . ALA A 1 170 ? -3.071 32.466 -5.208 1.00 73.38 170 ALA A C 1
ATOM 1279 O O . ALA A 1 170 ? -3.724 33.190 -4.464 1.00 73.38 170 ALA A O 1
ATOM 1280 N N . THR A 1 171 ? -3.577 31.995 -6.351 1.00 84.38 171 THR A N 1
ATOM 1281 C CA . THR A 1 171 ? -4.950 32.207 -6.830 1.00 84.38 171 THR A CA 1
ATOM 1282 C C . THR A 1 171 ? -5.866 31.005 -6.566 1.00 84.38 171 THR A C 1
ATOM 1284 O O . THR A 1 171 ? -6.925 30.896 -7.183 1.00 84.38 171 THR A O 1
ATOM 1287 N N . HIS A 1 172 ? -5.472 30.102 -5.658 1.00 80.94 172 HIS A N 1
ATOM 1288 C CA . HIS A 1 172 ? -6.202 28.883 -5.287 1.00 80.94 172 HIS A CA 1
ATOM 1289 C C . HIS A 1 172 ? -6.453 27.905 -6.446 1.00 80.94 172 HIS A C 1
ATOM 1291 O O . HIS A 1 172 ? -7.374 27.094 -6.385 1.00 80.94 172 HIS A O 1
ATOM 1297 N N . GLN A 1 173 ? -5.631 27.945 -7.496 1.00 81.19 173 GLN A N 1
ATOM 1298 C CA . GLN A 1 173 ? -5.705 26.963 -8.576 1.00 81.19 173 GLN A CA 1
ATOM 1299 C C . GLN A 1 173 ? -4.868 25.729 -8.215 1.00 81.19 173 GLN A C 1
ATOM 1301 O O . GLN A 1 173 ? -3.712 25.902 -7.814 1.00 81.19 173 GLN A O 1
ATOM 1306 N N . PRO A 1 174 ? -5.411 24.504 -8.340 1.00 80.12 174 PRO A N 1
ATOM 1307 C CA . PRO A 1 174 ? -4.639 23.292 -8.107 1.00 80.12 174 PRO A CA 1
ATOM 1308 C C . PRO A 1 174 ? -3.611 23.097 -9.226 1.00 80.12 174 PRO A C 1
ATOM 1310 O O . PRO A 1 174 ? -3.912 23.245 -10.410 1.00 80.12 174 PRO A O 1
ATOM 1313 N N . LEU A 1 175 ? -2.393 22.740 -8.839 1.00 75.50 175 LEU A N 1
ATOM 1314 C CA . LEU A 1 175 ? -1.283 22.410 -9.720 1.00 75.50 175 LEU A CA 1
ATOM 1315 C C . LEU A 1 175 ? -0.759 21.027 -9.332 1.00 75.50 175 LEU A C 1
ATOM 1317 O O . LEU A 1 175 ? -0.393 20.786 -8.179 1.00 75.50 175 LEU A O 1
ATOM 1321 N N . GLU A 1 176 ? -0.728 20.116 -10.299 1.00 75.69 176 GLU A N 1
ATOM 1322 C CA . GLU A 1 176 ? -0.145 18.789 -10.110 1.00 75.69 176 GLU A CA 1
ATOM 1323 C C . GLU A 1 176 ? 1.378 18.865 -10.147 1.00 75.69 176 GLU A C 1
ATOM 1325 O O . GLU A 1 176 ? 1.970 19.479 -11.037 1.00 75.69 176 GLU A O 1
ATOM 1330 N N . THR A 1 177 ? 2.021 18.211 -9.184 1.00 72.69 177 THR A N 1
ATOM 1331 C CA . THR A 1 177 ? 3.479 18.089 -9.153 1.00 72.69 177 THR A CA 1
ATOM 1332 C C . THR A 1 177 ? 3.940 16.929 -10.047 1.00 72.69 177 THR A C 1
ATOM 1334 O O . THR A 1 177 ? 3.147 16.036 -10.363 1.00 72.69 177 THR A O 1
ATOM 1337 N N . PRO A 1 178 ? 5.225 16.861 -10.448 1.00 71.38 178 PRO A N 1
ATOM 1338 C CA . PRO A 1 178 ? 5.712 15.701 -11.199 1.00 71.38 178 PRO A CA 1
ATOM 1339 C C . PRO A 1 178 ? 5.561 14.385 -10.414 1.00 71.38 178 PRO A C 1
ATOM 1341 O O . PRO A 1 178 ? 5.382 13.331 -11.020 1.00 71.38 178 PRO A O 1
ATOM 1344 N N . ALA A 1 179 ? 5.535 14.439 -9.075 1.00 72.38 179 ALA A N 1
ATOM 1345 C CA . ALA A 1 179 ? 5.210 13.284 -8.244 1.00 72.38 179 ALA A CA 1
ATOM 1346 C C . ALA A 1 179 ? 3.767 12.796 -8.476 1.00 72.38 179 ALA A C 1
ATOM 1348 O O . ALA A 1 179 ? 3.562 11.597 -8.648 1.00 72.38 179 ALA A O 1
ATOM 1349 N N . ALA A 1 180 ? 2.772 13.692 -8.570 1.00 73.88 180 ALA A N 1
ATOM 1350 C CA . ALA A 1 180 ? 1.404 13.293 -8.925 1.00 73.88 180 ALA A CA 1
ATOM 1351 C C . ALA A 1 180 ? 1.339 12.605 -10.289 1.00 73.88 180 ALA A C 1
ATOM 1353 O O . ALA A 1 180 ? 0.715 11.553 -10.415 1.00 73.88 180 ALA A O 1
ATOM 1354 N N . GLN A 1 181 ? 2.034 13.146 -11.289 1.00 74.94 181 GLN A N 1
ATOM 1355 C CA . GLN A 1 181 ? 2.066 12.562 -12.633 1.00 74.94 181 GLN A CA 1
ATOM 1356 C C . GLN A 1 181 ? 2.668 11.158 -12.623 1.00 74.94 181 GLN A C 1
ATOM 1358 O O . GLN A 1 181 ? 2.091 10.241 -13.206 1.00 74.94 181 GLN A O 1
ATOM 1363 N N . LEU A 1 182 ? 3.769 10.954 -11.896 1.00 75.56 182 LEU A N 1
ATOM 1364 C CA . LEU A 1 182 ? 4.348 9.625 -11.723 1.00 75.56 182 LEU A CA 1
ATOM 1365 C C . LEU A 1 182 ? 3.379 8.673 -11.002 1.00 75.56 182 LEU A C 1
ATOM 1367 O O . LEU A 1 182 ? 3.208 7.541 -11.444 1.00 75.56 182 LEU A O 1
ATOM 1371 N N . HIS A 1 183 ? 2.682 9.125 -9.954 1.00 78.31 183 HIS A N 1
ATOM 1372 C CA . HIS A 1 183 ? 1.647 8.327 -9.283 1.00 78.31 183 HIS A CA 1
ATOM 1373 C C . HIS A 1 183 ? 0.504 7.927 -10.233 1.00 78.31 183 HIS A C 1
ATOM 1375 O O . HIS A 1 183 ? 0.026 6.791 -10.167 1.00 78.31 183 HIS A O 1
ATOM 1381 N N . HIS A 1 184 ? 0.078 8.820 -11.131 1.00 80.62 184 HIS A N 1
ATOM 1382 C CA . HIS A 1 184 ? -0.916 8.503 -12.159 1.00 80.62 184 HIS A CA 1
ATOM 1383 C C . HIS A 1 184 ? -0.408 7.431 -13.125 1.00 80.62 184 HIS A C 1
ATOM 1385 O O . HIS A 1 184 ? -1.108 6.440 -13.338 1.00 80.62 184 HIS A O 1
ATOM 1391 N N . LEU A 1 185 ? 0.815 7.580 -13.640 1.00 77.88 185 LEU A N 1
ATOM 1392 C CA . LEU A 1 185 ? 1.434 6.607 -14.543 1.00 77.88 185 LEU A CA 1
ATOM 1393 C C . LEU A 1 185 ? 1.600 5.238 -13.873 1.00 77.88 185 LEU A C 1
ATOM 1395 O O . LEU A 1 185 ? 1.219 4.210 -14.431 1.00 77.88 185 LEU A O 1
ATOM 1399 N N . LEU A 1 186 ? 2.104 5.211 -12.638 1.00 81.12 186 LEU A N 1
ATOM 1400 C CA . LEU A 1 186 ? 2.278 3.971 -11.888 1.00 81.12 186 LEU A CA 1
ATOM 1401 C C . LEU A 1 186 ? 0.949 3.247 -11.669 1.00 81.12 186 LEU A C 1
ATOM 1403 O O . LEU A 1 186 ? 0.933 2.024 -11.799 1.00 81.12 186 LEU A O 1
ATOM 1407 N N . ARG A 1 187 ? -0.135 3.982 -11.378 1.00 82.25 187 ARG A N 1
ATOM 1408 C CA . ARG A 1 187 ? -1.485 3.427 -11.190 1.00 82.25 187 ARG A CA 1
ATOM 1409 C C . ARG A 1 187 ? -2.089 2.912 -12.495 1.00 82.25 187 ARG A C 1
ATOM 1411 O O . ARG A 1 187 ? -2.700 1.851 -12.495 1.00 82.25 187 ARG A O 1
ATOM 1418 N N . GLN A 1 188 ? -1.942 3.655 -13.592 1.00 85.69 188 GLN A N 1
ATOM 1419 C CA . GLN A 1 188 ? -2.455 3.255 -14.910 1.00 85.69 188 GLN A CA 1
ATOM 1420 C C . GLN A 1 188 ? -1.799 1.968 -15.416 1.00 85.69 188 GLN A C 1
ATOM 1422 O O . GLN A 1 188 ? -2.447 1.163 -16.078 1.00 85.69 188 GLN A O 1
ATOM 1427 N N . HIS A 1 189 ? -0.531 1.765 -15.064 1.00 83.50 189 HIS A N 1
ATOM 1428 C CA . HIS A 1 189 ? 0.279 0.648 -15.529 1.00 83.50 189 HIS A CA 1
ATOM 1429 C C . HIS A 1 189 ? 0.621 -0.331 -14.399 1.00 83.50 189 HIS A C 1
ATOM 1431 O O . HIS A 1 189 ? 1.765 -0.753 -14.271 1.00 83.50 189 HIS A O 1
ATOM 1437 N N . GLN A 1 190 ? -0.329 -0.672 -13.527 1.00 81.44 190 GLN A N 1
ATOM 1438 C CA . GLN A 1 190 ? -0.118 -1.627 -12.434 1.00 81.44 190 GLN A CA 1
ATOM 1439 C C . GLN A 1 190 ? -0.861 -2.940 -12.687 1.00 81.44 190 GLN A C 1
ATOM 1441 O O . GLN A 1 190 ? -2.069 -2.930 -12.912 1.00 81.44 190 GLN A O 1
ATOM 1446 N N . GLY A 1 191 ? -0.144 -4.064 -12.607 1.00 79.75 191 GLY A N 1
ATOM 1447 C CA . GLY A 1 191 ? -0.750 -5.391 -12.601 1.00 79.75 191 GLY A CA 1
ATOM 1448 C C . GLY A 1 191 ? -1.356 -5.758 -11.246 1.00 79.75 191 GLY A C 1
ATOM 1449 O O . GLY A 1 191 ? -1.036 -5.163 -10.217 1.00 79.75 191 GLY A O 1
ATOM 1450 N N . SER A 1 192 ? -2.228 -6.764 -11.239 1.00 81.62 192 SER A N 1
ATOM 1451 C CA . SER A 1 192 ? -2.901 -7.262 -10.034 1.00 81.62 192 SER A CA 1
ATOM 1452 C C . SER A 1 192 ? -2.011 -8.134 -9.145 1.00 81.62 192 SER A C 1
ATOM 1454 O O . SER A 1 192 ? -2.354 -8.377 -7.992 1.00 81.62 192 SER A O 1
ATOM 1456 N N . LEU A 1 193 ? -0.907 -8.655 -9.685 1.00 79.00 193 LEU A N 1
ATOM 1457 C CA . LEU A 1 193 ? 0.010 -9.564 -8.997 1.00 79.00 193 LEU A CA 1
ATOM 1458 C C . LEU A 1 193 ? 1.455 -9.143 -9.265 1.00 79.00 193 LEU A C 1
ATOM 1460 O O . LEU A 1 193 ? 1.780 -8.753 -10.385 1.00 79.00 193 LEU A O 1
ATOM 1464 N N . CYS A 1 194 ? 2.341 -9.272 -8.280 1.00 78.19 194 CYS A N 1
ATOM 1465 C CA . CYS A 1 194 ? 3.778 -9.186 -8.542 1.00 78.19 194 CYS A CA 1
ATOM 1466 C C . CYS A 1 194 ? 4.215 -10.348 -9.445 1.00 78.19 194 CYS A C 1
ATOM 1468 O O . CYS A 1 194 ? 3.712 -11.469 -9.314 1.00 78.19 194 CYS A O 1
ATOM 1470 N N . ALA A 1 195 ? 5.157 -10.091 -10.354 1.00 76.00 195 ALA A N 1
ATOM 1471 C CA . ALA A 1 195 ? 5.786 -11.167 -11.109 1.00 76.00 195 ALA A CA 1
ATOM 1472 C C . ALA A 1 195 ? 6.601 -12.057 -10.156 1.00 76.00 195 ALA A C 1
ATOM 1474 O O . ALA A 1 195 ? 7.294 -11.562 -9.267 1.00 76.00 195 ALA A O 1
ATOM 1475 N N . LYS A 1 196 ? 6.499 -13.377 -10.328 1.00 73.31 196 LYS A N 1
ATOM 1476 C CA . LYS A 1 196 ? 7.243 -14.346 -9.511 1.00 73.31 196 LYS A CA 1
ATOM 1477 C C . LYS A 1 196 ? 8.717 -14.357 -9.901 1.00 73.31 196 LYS A C 1
ATOM 1479 O O . LYS A 1 196 ? 9.028 -14.178 -11.075 1.00 73.31 196 LYS A O 1
ATOM 1484 N N . ASP A 1 197 ? 9.584 -14.601 -8.918 1.00 72.44 197 ASP A N 1
ATOM 1485 C CA . ASP A 1 197 ? 11.035 -14.770 -9.094 1.00 72.44 197 ASP A CA 1
ATOM 1486 C C . ASP A 1 197 ? 11.701 -13.631 -9.892 1.00 72.44 197 ASP A C 1
ATOM 1488 O O . ASP A 1 197 ? 12.700 -13.829 -10.584 1.00 72.44 197 ASP A O 1
ATOM 1492 N N . TRP A 1 198 ? 11.132 -12.424 -9.814 1.00 69.88 198 TRP A N 1
ATOM 1493 C CA . TRP A 1 198 ? 11.670 -11.247 -10.481 1.00 69.88 198 TRP A CA 1
ATOM 1494 C C . TRP A 1 198 ? 12.988 -10.820 -9.833 1.00 69.88 198 TRP A C 1
ATOM 1496 O O . TRP A 1 198 ? 13.100 -10.742 -8.610 1.00 69.88 198 TRP A O 1
ATOM 1506 N N . GLN A 1 199 ? 13.981 -10.532 -10.675 1.00 73.56 199 GLN A N 1
ATOM 1507 C CA . GLN A 1 199 ? 15.294 -10.061 -10.258 1.00 73.56 199 GLN A CA 1
ATOM 1508 C C . GLN A 1 199 ? 15.817 -9.029 -11.254 1.00 73.56 199 GLN A C 1
ATOM 1510 O O . GLN A 1 199 ? 15.715 -9.213 -12.470 1.00 73.56 199 GLN A O 1
ATOM 1515 N N . LEU A 1 200 ? 16.423 -7.964 -10.734 1.00 71.38 200 LEU A N 1
ATOM 1516 C CA . LEU A 1 200 ? 17.207 -7.024 -11.521 1.00 71.38 200 LEU A CA 1
ATOM 1517 C C . LEU A 1 200 ? 18.688 -7.383 -11.389 1.00 71.38 200 LEU A C 1
ATOM 1519 O O . LEU A 1 200 ? 19.258 -7.317 -10.303 1.00 71.38 200 LEU A O 1
ATOM 1523 N N . LEU A 1 201 ? 19.316 -7.752 -12.504 1.00 73.62 201 LEU A N 1
ATOM 1524 C CA . LEU A 1 201 ? 20.758 -7.980 -12.560 1.00 73.62 201 LEU A CA 1
ATOM 1525 C C . LEU A 1 201 ? 21.442 -6.710 -13.054 1.00 73.62 201 LEU A C 1
ATOM 1527 O O . LEU A 1 201 ? 21.317 -6.351 -14.227 1.00 73.62 201 LEU A O 1
ATOM 1531 N N . SER A 1 202 ? 22.160 -6.042 -12.156 1.00 68.25 202 SER A N 1
ATOM 1532 C CA . SER A 1 202 ? 22.939 -4.858 -12.490 1.00 68.25 202 SER A CA 1
ATOM 1533 C C . SER A 1 202 ? 24.298 -5.226 -13.087 1.00 68.25 202 SER A C 1
ATOM 1535 O O . SER A 1 202 ? 24.970 -6.172 -12.667 1.00 68.25 202 SER A O 1
ATOM 1537 N N . SER A 1 203 ? 24.721 -4.471 -14.097 1.00 67.31 203 SER A N 1
ATOM 1538 C CA . SER A 1 203 ? 26.086 -4.541 -14.615 1.00 67.31 203 SER A CA 1
ATOM 1539 C C . SER A 1 203 ? 26.946 -3.480 -13.924 1.00 67.31 203 SER A C 1
ATOM 1541 O O . SER A 1 203 ? 26.454 -2.391 -13.645 1.00 67.31 203 SER A O 1
ATOM 1543 N N . PRO A 1 204 ? 28.263 -3.680 -13.745 1.00 62.34 204 PRO A N 1
ATOM 1544 C CA . PRO A 1 204 ? 29.133 -2.639 -13.185 1.00 62.34 204 PRO A CA 1
ATOM 1545 C C . PRO A 1 204 ? 29.076 -1.288 -13.930 1.00 62.34 204 PRO A C 1
ATOM 1547 O O . PRO A 1 204 ? 29.462 -0.257 -13.378 1.00 62.34 204 PRO A O 1
ATOM 1550 N N . ALA A 1 205 ? 28.612 -1.287 -15.186 1.00 61.25 205 ALA A N 1
ATOM 1551 C CA . ALA A 1 205 ? 28.440 -0.096 -16.008 1.00 61.25 205 ALA A CA 1
ATOM 1552 C C . ALA A 1 205 ? 27.190 0.734 -15.653 1.00 61.25 205 ALA A C 1
ATOM 1554 O O . ALA A 1 205 ? 27.176 1.928 -15.948 1.00 61.25 205 ALA A O 1
ATOM 1555 N N . ASP A 1 206 ? 26.172 0.150 -15.010 1.00 65.81 206 ASP A N 1
ATOM 1556 C CA . ASP A 1 206 ? 24.954 0.875 -14.621 1.00 65.81 206 ASP A CA 1
ATOM 1557 C C . ASP A 1 206 ? 25.106 1.666 -13.315 1.00 65.81 206 ASP A C 1
ATOM 1559 O O . ASP A 1 206 ? 24.339 2.596 -13.080 1.00 65.81 206 ASP A O 1
ATOM 1563 N N . ARG A 1 207 ? 26.105 1.329 -12.483 1.00 64.75 207 ARG A N 1
ATOM 1564 C CA . ARG A 1 207 ? 26.346 1.920 -11.153 1.00 64.75 207 ARG A CA 1
ATOM 1565 C C . ARG A 1 207 ? 25.092 1.989 -10.260 1.00 64.75 207 ARG A C 1
ATOM 1567 O O . ARG A 1 207 ? 24.993 2.900 -9.444 1.00 64.75 207 ARG A O 1
ATOM 1574 N N . GLY A 1 208 ? 24.143 1.067 -10.417 1.00 67.38 208 GLY A N 1
ATOM 1575 C CA . GLY A 1 208 ? 22.873 1.059 -9.688 1.00 67.38 208 GLY A CA 1
ATOM 1576 C C . GLY A 1 208 ? 21.898 2.171 -10.091 1.00 67.38 208 GLY A C 1
ATOM 1577 O O . GLY A 1 208 ? 21.034 2.522 -9.303 1.00 67.38 208 GLY A O 1
ATOM 1578 N N . GLN A 1 209 ? 22.034 2.758 -11.286 1.00 75.69 209 GLN A N 1
ATOM 1579 C CA . GLN A 1 209 ? 21.189 3.873 -11.753 1.00 75.69 209 GLN A CA 1
ATOM 1580 C C . GLN A 1 209 ? 19.903 3.425 -12.457 1.00 75.69 209 GLN A C 1
ATOM 1582 O O . GLN A 1 209 ? 19.121 4.267 -12.906 1.00 75.69 209 GLN A O 1
ATOM 1587 N N . VAL A 1 210 ? 19.705 2.116 -12.610 1.00 77.50 210 VAL A N 1
ATOM 1588 C CA . VAL A 1 210 ? 18.487 1.545 -13.178 1.00 77.50 210 VAL A CA 1
ATOM 1589 C C . VAL A 1 210 ? 17.733 0.822 -12.083 1.00 77.50 210 VAL A C 1
ATOM 1591 O O . VAL A 1 210 ? 18.303 -0.008 -11.383 1.00 77.50 210 VAL A O 1
ATOM 1594 N N . GLU A 1 211 ? 16.440 1.093 -12.000 1.00 78.31 211 GLU A N 1
ATOM 1595 C CA . GLU A 1 211 ? 15.505 0.341 -11.175 1.00 78.31 211 GLU A CA 1
ATOM 1596 C C . GLU A 1 211 ? 14.427 -0.274 -12.039 1.00 78.31 211 GLU A C 1
ATOM 1598 O O . GLU A 1 211 ? 14.106 0.216 -13.128 1.00 78.31 211 GLU A O 1
ATOM 1603 N N . SER A 1 212 ? 13.840 -1.358 -11.545 1.00 81.06 212 SER A N 1
ATOM 1604 C CA . SER A 1 212 ? 12.709 -1.956 -12.224 1.00 81.06 212 SER A CA 1
ATOM 1605 C C . SER A 1 212 ? 11.710 -2.578 -11.266 1.00 81.06 212 SER A C 1
ATOM 1607 O O . SER A 1 212 ? 11.996 -2.802 -10.097 1.00 81.06 212 SER A O 1
ATOM 1609 N N . SER A 1 213 ? 10.510 -2.824 -11.772 1.00 81.06 213 SER A N 1
ATOM 1610 C CA . SER A 1 213 ? 9.523 -3.691 -11.139 1.00 81.06 213 SER A CA 1
ATOM 1611 C C . SER A 1 213 ? 8.694 -4.383 -12.214 1.00 81.06 213 SER A C 1
ATOM 1613 O O . SER A 1 213 ? 8.565 -3.890 -13.340 1.00 81.06 213 SER A O 1
ATOM 1615 N N . ALA A 1 214 ? 8.138 -5.540 -11.866 1.00 82.19 214 ALA A N 1
ATOM 1616 C CA . ALA A 1 214 ? 7.372 -6.374 -12.777 1.00 82.19 214 ALA A CA 1
ATOM 1617 C C . ALA A 1 214 ? 6.069 -6.841 -12.121 1.00 82.19 214 ALA A C 1
ATOM 1619 O O . ALA A 1 214 ? 6.059 -7.312 -10.982 1.00 82.19 214 ALA A O 1
ATOM 1620 N N . SER A 1 215 ? 4.963 -6.726 -12.852 1.00 84.44 215 SER A N 1
ATOM 1621 C CA . SER A 1 215 ? 3.636 -7.142 -12.388 1.00 84.44 215 SER A CA 1
ATOM 1622 C C . SER A 1 215 ? 2.824 -7.793 -13.506 1.00 84.44 215 SER A C 1
ATOM 1624 O O . SER A 1 215 ? 3.006 -7.472 -14.675 1.00 84.44 215 SER A O 1
ATOM 1626 N N . CYS A 1 216 ? 1.929 -8.704 -13.146 1.00 85.38 216 CYS A N 1
ATOM 1627 C CA . CYS A 1 216 ? 1.067 -9.456 -14.051 1.00 85.38 216 CYS A CA 1
ATOM 1628 C C . CYS A 1 216 ? -0.399 -9.051 -13.852 1.00 85.38 216 CYS A C 1
ATOM 1630 O O . CYS A 1 216 ? -0.829 -8.817 -12.719 1.00 85.38 216 CYS A O 1
ATOM 1632 N N . ASN A 1 217 ? -1.187 -9.035 -14.929 1.00 87.75 217 ASN A N 1
ATOM 1633 C CA . ASN A 1 217 ? -2.635 -8.772 -14.852 1.00 87.75 217 ASN A CA 1
ATOM 1634 C C . ASN A 1 217 ? -3.480 -10.004 -14.498 1.00 87.75 217 ASN A C 1
ATOM 1636 O O . ASN A 1 217 ? -4.668 -9.874 -14.211 1.00 87.75 217 ASN A O 1
ATOM 1640 N N . ASP A 1 218 ? -2.894 -11.196 -14.549 1.00 85.31 218 ASP A N 1
ATOM 1641 C CA . ASP A 1 218 ? -3.572 -12.453 -14.254 1.00 85.31 218 ASP A CA 1
ATOM 1642 C C . ASP A 1 218 ? -2.585 -13.486 -13.689 1.00 85.31 218 ASP A C 1
ATOM 1644 O O . ASP A 1 218 ? -1.366 -13.309 -13.747 1.00 85.31 218 ASP A O 1
ATOM 1648 N N . ALA A 1 219 ? -3.118 -14.573 -13.126 1.00 83.12 219 ALA A N 1
ATOM 1649 C CA . ALA A 1 219 ? -2.324 -15.619 -12.481 1.00 83.12 219 ALA A CA 1
ATOM 1650 C C . ALA A 1 219 ? -1.442 -16.426 -13.453 1.00 83.12 219 ALA A C 1
ATOM 1652 O O . ALA A 1 219 ? -0.440 -16.996 -13.021 1.00 83.12 219 ALA A O 1
ATOM 1653 N N . ALA A 1 220 ? -1.801 -16.479 -14.739 1.00 82.56 220 ALA A N 1
ATOM 1654 C CA . ALA A 1 220 ? -0.999 -17.100 -15.793 1.00 82.56 220 ALA A CA 1
ATOM 1655 C C . ALA A 1 220 ? 0.047 -16.130 -16.381 1.00 82.56 220 ALA A C 1
ATOM 1657 O O . ALA A 1 220 ? 0.870 -16.535 -17.198 1.00 82.56 220 ALA A O 1
ATOM 1658 N N . CYS A 1 221 ? 0.029 -14.867 -15.947 1.00 85.12 221 CYS A N 1
ATOM 1659 C CA . CYS A 1 221 ? 0.842 -13.770 -16.447 1.00 85.12 221 CYS A CA 1
ATOM 1660 C C . CYS A 1 221 ? 0.804 -13.628 -17.978 1.00 85.12 221 CYS A C 1
ATOM 1662 O O . CYS A 1 221 ? 1.835 -13.423 -18.615 1.00 85.12 221 CYS A O 1
ATOM 1664 N N . THR A 1 222 ? -0.384 -13.716 -18.591 1.00 88.06 222 THR A N 1
ATOM 1665 C CA . THR A 1 222 ? -0.513 -13.531 -20.054 1.00 88.06 222 THR A CA 1
ATOM 1666 C C . THR A 1 222 ? -0.225 -12.094 -20.491 1.00 88.06 222 THR A C 1
ATOM 1668 O O . THR A 1 222 ? 0.152 -11.837 -21.634 1.00 88.06 222 THR A O 1
ATOM 1671 N N . HIS A 1 223 ? -0.357 -11.147 -19.564 1.00 91.00 223 HIS A N 1
ATOM 1672 C CA . HIS A 1 223 ? 0.036 -9.760 -19.748 1.00 91.00 223 HIS A CA 1
ATOM 1673 C C . HIS A 1 223 ? 0.964 -9.334 -18.607 1.00 91.00 223 HIS A C 1
ATOM 1675 O O . HIS A 1 223 ? 0.536 -9.191 -17.457 1.00 91.00 223 HIS A O 1
ATOM 1681 N N . LEU A 1 224 ? 2.237 -9.150 -18.955 1.00 89.44 224 LEU A N 1
ATOM 1682 C CA . LEU A 1 224 ? 3.308 -8.706 -18.073 1.00 89.44 224 LEU A CA 1
ATOM 1683 C C . LEU A 1 224 ? 3.560 -7.211 -18.290 1.00 89.44 224 LEU A C 1
ATOM 1685 O O . LEU A 1 224 ? 3.756 -6.761 -19.418 1.00 89.44 224 LEU A O 1
ATOM 1689 N N . ILE A 1 225 ? 3.584 -6.454 -17.199 1.00 87.56 225 ILE A N 1
ATOM 1690 C CA . ILE A 1 225 ? 3.873 -5.023 -17.177 1.00 87.56 225 ILE A CA 1
ATOM 1691 C C . ILE A 1 225 ? 5.200 -4.816 -16.458 1.00 87.56 225 ILE A C 1
ATOM 1693 O O . ILE A 1 225 ? 5.344 -5.159 -15.281 1.00 87.56 225 ILE A O 1
ATOM 1697 N N . LEU A 1 226 ? 6.155 -4.232 -17.171 1.00 86.56 226 LEU A N 1
ATOM 1698 C CA . LEU A 1 226 ? 7.478 -3.887 -16.675 1.00 86.56 226 LEU A CA 1
ATOM 1699 C C . LEU A 1 226 ? 7.587 -2.378 -16.540 1.00 86.56 226 LEU A C 1
ATOM 1701 O O . LEU A 1 226 ? 7.311 -1.640 -17.482 1.00 86.56 226 LEU A O 1
ATOM 1705 N N . LYS A 1 227 ? 8.028 -1.924 -15.376 1.00 87.31 227 LYS A N 1
ATOM 1706 C CA . LYS A 1 227 ? 8.340 -0.523 -15.102 1.00 87.31 227 LYS A CA 1
ATOM 1707 C C . LYS A 1 227 ? 9.842 -0.415 -14.937 1.00 87.31 227 LYS A C 1
ATOM 1709 O O . LYS A 1 227 ? 10.412 -1.171 -14.158 1.00 87.31 227 LYS A O 1
ATOM 1714 N N . LEU A 1 228 ? 10.466 0.496 -15.666 1.00 85.00 228 LEU A N 1
ATOM 1715 C CA . LEU A 1 228 ? 11.908 0.710 -15.691 1.00 85.00 228 LEU A CA 1
ATOM 1716 C C . LEU A 1 228 ? 12.181 2.190 -15.424 1.00 85.00 228 LEU A C 1
ATOM 1718 O O . LEU A 1 228 ? 11.601 3.054 -16.081 1.00 85.00 228 LEU A O 1
ATOM 1722 N N . VAL A 1 229 ? 13.068 2.492 -14.486 1.00 83.12 229 VAL A N 1
ATOM 1723 C CA . VAL A 1 229 ? 13.518 3.856 -14.191 1.00 83.12 229 VAL A CA 1
ATOM 1724 C C . VAL A 1 229 ? 14.997 3.935 -14.527 1.00 83.12 229 VAL A C 1
ATOM 1726 O O . VAL A 1 229 ? 15.766 3.089 -14.086 1.00 83.12 229 VAL A O 1
ATOM 1729 N N . ASN A 1 230 ? 15.403 4.953 -15.283 1.00 83.00 230 ASN A N 1
ATOM 1730 C CA . ASN A 1 230 ? 16.808 5.312 -15.448 1.00 83.00 230 ASN A CA 1
ATOM 1731 C C . ASN A 1 230 ? 17.060 6.655 -14.763 1.00 83.00 230 ASN A C 1
ATOM 1733 O O . ASN A 1 230 ? 16.673 7.703 -15.282 1.00 83.00 230 ASN A O 1
ATOM 1737 N N . GLN A 1 231 ? 17.719 6.610 -13.610 1.00 77.62 231 GLN A N 1
ATOM 1738 C CA . GLN A 1 231 ? 18.141 7.778 -12.829 1.00 77.62 231 GLN A CA 1
ATOM 1739 C C . GLN A 1 231 ? 19.463 8.366 -13.340 1.00 77.62 231 GLN A C 1
ATOM 1741 O O . GLN A 1 231 ? 19.924 9.412 -12.887 1.00 77.62 231 GLN A O 1
ATOM 1746 N N . GLY A 1 232 ? 20.105 7.674 -14.280 1.00 76.31 232 GLY A N 1
ATOM 1747 C CA . GLY A 1 232 ? 21.391 8.050 -14.822 1.00 76.31 232 GLY A CA 1
ATOM 1748 C C . GLY A 1 232 ? 21.327 9.190 -15.828 1.00 76.31 232 GLY A C 1
ATOM 1749 O O . GLY A 1 232 ? 20.327 9.432 -16.502 1.00 76.31 232 GLY A O 1
ATOM 1750 N N . HIS A 1 233 ? 22.471 9.850 -15.999 1.00 81.06 233 HIS A N 1
ATOM 1751 C CA . HIS A 1 233 ? 22.672 10.877 -17.028 1.00 81.06 233 HIS A CA 1
ATOM 1752 C C . HIS A 1 233 ? 22.959 10.295 -18.421 1.00 81.06 233 HIS A C 1
ATOM 1754 O O . HIS A 1 233 ? 23.032 11.037 -19.398 1.00 81.06 233 HIS A O 1
ATOM 1760 N N . MET A 1 234 ? 23.128 8.976 -18.522 1.00 83.38 234 MET A N 1
ATOM 1761 C CA . MET A 1 234 ? 23.447 8.272 -19.761 1.00 83.38 234 MET A CA 1
ATOM 1762 C C . MET A 1 234 ? 22.283 7.383 -20.188 1.00 83.38 234 MET A C 1
ATOM 1764 O O . MET A 1 234 ? 21.496 6.926 -19.359 1.00 83.38 234 MET A O 1
ATOM 1768 N N . LYS A 1 235 ? 22.185 7.119 -21.495 1.00 87.94 235 LYS A N 1
ATOM 1769 C CA . LYS A 1 235 ? 21.281 6.084 -22.009 1.00 87.94 235 LYS A CA 1
ATOM 1770 C C . LYS A 1 235 ? 21.696 4.726 -21.449 1.00 87.94 235 LYS A C 1
ATOM 1772 O O . LYS A 1 235 ? 22.889 4.441 -21.374 1.00 87.94 235 LYS A O 1
ATOM 1777 N N . GLN A 1 236 ? 20.712 3.905 -21.109 1.00 87.50 236 GLN A N 1
ATOM 1778 C CA . GLN A 1 236 ? 20.918 2.544 -20.618 1.00 87.50 236 GLN A CA 1
ATOM 1779 C C . GLN A 1 236 ? 20.217 1.554 -21.547 1.00 87.50 236 GLN A C 1
ATOM 1781 O O . GLN A 1 236 ? 19.175 1.865 -22.121 1.00 87.50 236 GLN A O 1
ATOM 1786 N N . ALA A 1 237 ? 20.785 0.362 -21.694 1.00 88.31 237 ALA A N 1
ATOM 1787 C CA . ALA A 1 237 ? 20.166 -0.736 -22.425 1.00 88.31 237 ALA A CA 1
ATOM 1788 C C . ALA A 1 237 ? 19.914 -1.882 -21.447 1.00 88.31 237 ALA A C 1
ATOM 1790 O O . ALA A 1 237 ? 20.859 -2.445 -20.898 1.00 88.31 237 ALA A O 1
ATOM 1791 N N . VAL A 1 238 ? 18.645 -2.220 -21.232 1.00 86.19 238 VAL A N 1
ATOM 1792 C CA . VAL A 1 238 ? 18.249 -3.276 -20.295 1.00 86.19 238 VAL A CA 1
ATOM 1793 C C . VAL A 1 238 ? 17.833 -4.502 -21.087 1.00 86.19 238 VAL A C 1
ATOM 1795 O O . VAL A 1 238 ? 16.919 -4.427 -21.908 1.00 86.19 238 VAL A O 1
ATOM 1798 N N . THR A 1 239 ? 18.500 -5.629 -20.839 1.00 88.69 239 THR A N 1
ATOM 1799 C CA . THR A 1 239 ? 18.059 -6.925 -21.364 1.00 88.69 239 THR A CA 1
ATOM 1800 C C . THR A 1 239 ? 17.055 -7.525 -20.392 1.00 88.69 239 THR A C 1
ATOM 1802 O O . THR A 1 239 ? 17.378 -7.780 -19.237 1.00 88.69 239 THR A O 1
ATOM 1805 N N . VAL A 1 240 ? 15.839 -7.744 -20.868 1.00 86.50 240 VAL A N 1
ATOM 1806 C CA . VAL A 1 240 ? 14.751 -8.383 -20.136 1.00 86.50 240 VAL A CA 1
ATOM 1807 C C . VAL A 1 240 ? 14.652 -9.820 -20.614 1.00 86.50 240 VAL A C 1
ATOM 1809 O O . VAL A 1 240 ? 14.446 -10.040 -21.804 1.00 86.50 240 VAL A O 1
ATOM 1812 N N . THR A 1 241 ? 14.739 -10.779 -19.695 1.00 87.31 241 THR A N 1
ATOM 1813 C CA . THR A 1 241 ? 14.499 -12.198 -19.981 1.00 87.31 241 THR A CA 1
ATOM 1814 C C . THR A 1 241 ? 13.305 -12.674 -19.171 1.00 87.31 241 THR A C 1
ATOM 1816 O O . THR A 1 241 ? 13.310 -12.611 -17.945 1.00 87.31 241 THR A O 1
ATOM 1819 N N . VAL A 1 242 ? 12.277 -13.150 -19.865 1.00 85.06 242 VAL A N 1
ATOM 1820 C CA . VAL A 1 242 ? 11.076 -13.738 -19.273 1.00 85.06 242 VAL A CA 1
ATOM 1821 C C . VAL A 1 242 ? 11.155 -15.243 -19.461 1.00 85.06 242 VAL A C 1
ATOM 1823 O O . VAL A 1 242 ? 11.288 -15.710 -20.591 1.00 85.06 242 VAL A O 1
ATOM 1826 N N . GLN A 1 243 ? 11.047 -16.001 -18.374 1.00 81.75 243 GLN A N 1
ATOM 1827 C CA . GLN A 1 243 ? 11.044 -17.460 -18.398 1.00 81.75 243 GLN A CA 1
ATOM 1828 C C . GLN A 1 243 ? 9.740 -17.995 -17.808 1.00 81.75 243 GLN A C 1
ATOM 1830 O O . GLN A 1 243 ? 9.273 -17.513 -16.779 1.00 81.75 243 GLN A O 1
ATOM 1835 N N . HIS A 1 244 ? 9.170 -19.021 -18.439 1.00 73.62 244 HIS A N 1
ATOM 1836 C CA . HIS A 1 244 ? 8.052 -19.766 -17.869 1.00 73.62 244 HIS A CA 1
ATOM 1837 C C . HIS A 1 244 ? 8.554 -21.075 -17.248 1.00 73.62 244 HIS A C 1
ATOM 1839 O O . HIS A 1 244 ? 9.242 -21.866 -17.900 1.00 73.62 244 HIS A O 1
ATOM 1845 N N . THR A 1 245 ? 8.205 -21.328 -15.986 1.00 66.00 245 THR A N 1
ATOM 1846 C CA . THR A 1 245 ? 8.481 -22.601 -15.316 1.00 66.00 245 THR A CA 1
ATOM 1847 C C . THR A 1 245 ? 7.414 -23.619 -15.704 1.00 66.00 245 THR A C 1
ATOM 1849 O O . THR A 1 245 ? 6.282 -23.590 -15.230 1.00 66.00 245 THR A O 1
ATOM 1852 N N . VAL A 1 246 ? 7.765 -24.546 -16.596 1.00 58.38 246 VAL A N 1
ATOM 1853 C CA . VAL A 1 246 ? 6.906 -25.704 -16.875 1.00 58.38 246 VAL A CA 1
ATOM 1854 C C . VAL A 1 246 ? 7.104 -26.712 -15.738 1.00 58.38 246 VAL A C 1
ATOM 1856 O O . VAL A 1 246 ? 8.251 -27.084 -15.476 1.00 58.38 246 VAL A O 1
ATOM 1859 N N . PRO A 1 247 ? 6.041 -27.140 -15.028 1.00 53.44 247 PRO A N 1
ATOM 1860 C CA . PRO A 1 247 ? 6.180 -28.137 -13.975 1.00 53.44 247 PRO A CA 1
ATOM 1861 C C . PRO A 1 247 ? 6.809 -29.418 -14.546 1.00 53.44 247 PRO A C 1
ATOM 1863 O O . PRO A 1 247 ? 6.521 -29.778 -15.693 1.00 53.44 247 PRO A O 1
ATOM 1866 N N . PRO A 1 248 ? 7.677 -30.110 -13.783 1.00 50.62 248 PRO A N 1
ATOM 1867 C CA . PRO A 1 248 ? 8.292 -31.341 -14.254 1.00 50.62 248 PRO A CA 1
ATOM 1868 C C . PRO A 1 248 ? 7.193 -32.338 -14.639 1.00 50.62 248 PRO A C 1
ATOM 1870 O O . PRO A 1 248 ? 6.174 -32.422 -13.944 1.00 50.62 248 PRO A O 1
ATOM 1873 N N . PRO A 1 249 ? 7.360 -33.084 -15.743 1.00 52.50 249 PRO A N 1
ATOM 1874 C CA . PRO A 1 249 ? 6.348 -34.038 -16.155 1.00 52.50 249 PRO A CA 1
ATOM 1875 C C . PRO A 1 249 ? 6.110 -35.064 -15.048 1.00 52.50 249 PRO A C 1
ATOM 1877 O O . PRO A 1 249 ? 7.055 -35.528 -14.407 1.00 52.50 249 PRO A O 1
ATOM 1880 N N . ALA A 1 250 ? 4.842 -35.421 -14.828 1.00 52.12 250 ALA A N 1
ATOM 1881 C CA . ALA A 1 250 ? 4.492 -36.491 -13.903 1.00 52.12 250 ALA A CA 1
ATOM 1882 C C . ALA A 1 250 ? 5.282 -37.763 -14.274 1.00 52.12 250 ALA A C 1
ATOM 1884 O O . ALA A 1 250 ? 5.426 -38.051 -15.469 1.00 52.12 250 ALA A O 1
ATOM 1885 N N . PRO A 1 251 ? 5.799 -38.528 -13.294 1.00 49.97 251 PRO A N 1
ATOM 1886 C CA . PRO A 1 251 ? 6.523 -39.758 -13.577 1.00 49.97 251 PRO A CA 1
ATOM 1887 C C . PRO A 1 251 ? 5.578 -40.727 -14.291 1.00 49.97 251 PRO A C 1
ATOM 1889 O O . PRO A 1 251 ? 4.696 -41.323 -13.678 1.00 49.97 251 PRO A O 1
ATOM 1892 N N . SER A 1 252 ? 5.732 -40.851 -15.607 1.00 51.09 252 SER A N 1
ATOM 1893 C CA . SER A 1 252 ? 4.967 -41.780 -16.428 1.00 51.09 252 SER A CA 1
ATOM 1894 C C . SER A 1 252 ? 5.909 -42.851 -16.960 1.00 51.09 252 SER A C 1
ATOM 1896 O O . SER A 1 252 ? 6.955 -42.574 -17.540 1.00 51.09 252 SER A O 1
ATOM 1898 N N . TRP A 1 253 ? 5.535 -44.110 -16.742 1.00 55.12 253 TRP A N 1
ATOM 1899 C CA . TRP A 1 253 ? 6.262 -45.289 -17.221 1.00 55.12 253 TRP A CA 1
ATOM 1900 C C . TRP A 1 253 ? 6.041 -45.565 -18.721 1.00 55.12 253 TRP A C 1
ATOM 1902 O O . TRP A 1 253 ? 6.311 -46.665 -19.192 1.00 55.12 253 TRP A O 1
ATOM 1912 N N . TRP A 1 254 ? 5.559 -44.572 -19.476 1.00 52.12 254 TRP A N 1
ATOM 1913 C CA . TRP A 1 254 ? 5.310 -44.653 -20.913 1.00 52.12 254 TRP A CA 1
ATOM 1914 C C . TRP A 1 254 ? 6.110 -43.560 -21.618 1.00 52.12 254 TRP A C 1
ATOM 1916 O O . TRP A 1 254 ? 5.999 -42.380 -21.302 1.00 52.12 254 TRP A O 1
ATOM 1926 N N . SER A 1 255 ? 6.939 -43.968 -22.574 1.00 49.62 255 SER A N 1
ATOM 1927 C CA . SER A 1 255 ? 7.809 -43.099 -23.356 1.00 49.62 255 SER A CA 1
ATOM 1928 C C . SER A 1 255 ? 7.003 -42.206 -24.304 1.00 49.62 255 SER A C 1
ATOM 1930 O O . SER A 1 255 ? 6.808 -42.536 -25.473 1.00 49.62 255 SER A O 1
ATOM 1932 N N . GLN A 1 256 ? 6.570 -41.051 -23.817 1.00 54.56 256 GLN A N 1
ATOM 1933 C CA . GLN A 1 256 ? 6.377 -39.872 -24.650 1.00 54.56 256 GLN A CA 1
ATOM 1934 C C . GLN A 1 256 ? 7.114 -38.727 -23.968 1.00 54.56 256 GLN A C 1
ATOM 1936 O O . GLN A 1 256 ? 6.770 -38.342 -22.856 1.00 54.56 256 GLN A O 1
ATOM 1941 N N . THR A 1 257 ? 8.167 -38.212 -24.604 1.00 52.06 257 THR A N 1
ATOM 1942 C CA . THR A 1 257 ? 8.796 -36.959 -24.171 1.00 52.06 257 THR A CA 1
ATOM 1943 C C . THR A 1 257 ? 7.719 -35.874 -24.186 1.00 52.06 257 THR A C 1
ATOM 1945 O O . THR A 1 257 ? 7.218 -35.566 -25.273 1.00 52.06 257 THR A O 1
ATOM 1948 N N . PRO A 1 258 ? 7.333 -35.306 -23.033 1.00 53.31 258 PRO A N 1
ATOM 1949 C CA . PRO A 1 258 ? 6.358 -34.232 -23.016 1.00 53.31 258 PRO A CA 1
ATOM 1950 C C . PRO A 1 258 ? 6.961 -33.048 -23.768 1.00 53.31 258 PRO A C 1
ATOM 1952 O O . PRO A 1 258 ? 8.071 -32.608 -23.460 1.00 53.31 258 PRO A O 1
ATOM 1955 N N . ARG A 1 259 ? 6.259 -32.556 -24.795 1.00 58.25 259 ARG A N 1
ATOM 1956 C CA . ARG A 1 259 ? 6.650 -31.305 -25.448 1.00 58.25 259 ARG A CA 1
ATOM 1957 C C . ARG A 1 259 ? 6.454 -30.189 -24.433 1.00 58.25 259 ARG A C 1
ATOM 1959 O O . ARG A 1 259 ? 5.337 -29.948 -23.995 1.00 58.25 259 ARG A O 1
ATOM 1966 N N . VAL A 1 260 ? 7.546 -29.539 -24.050 1.00 60.47 260 VAL A N 1
ATOM 1967 C CA . VAL A 1 260 ? 7.506 -28.337 -23.217 1.00 60.47 260 VAL A CA 1
ATOM 1968 C C . VAL A 1 260 ? 6.843 -27.236 -24.056 1.00 60.47 260 VAL A C 1
ATOM 1970 O O . VAL A 1 260 ? 7.366 -26.945 -25.137 1.00 60.47 260 VAL A O 1
ATOM 1973 N N . PRO A 1 261 ? 5.697 -26.670 -23.631 1.00 65.25 261 PRO A N 1
ATOM 1974 C CA . PRO A 1 261 ? 5.013 -25.636 -24.398 1.00 65.25 261 PRO A CA 1
ATOM 1975 C C . PRO A 1 261 ? 5.935 -24.432 -24.590 1.00 65.25 261 PRO A C 1
ATOM 1977 O O . PRO A 1 261 ? 6.595 -23.981 -23.650 1.00 65.25 261 PRO A O 1
ATOM 1980 N N . ARG A 1 262 ? 5.993 -23.938 -25.829 1.00 73.62 262 ARG A N 1
ATOM 1981 C CA . ARG A 1 262 ? 6.801 -22.775 -26.192 1.00 73.62 262 ARG A CA 1
ATOM 1982 C C . ARG A 1 262 ? 6.203 -21.507 -25.609 1.00 73.62 262 ARG A C 1
ATOM 1984 O O . ARG A 1 262 ? 5.009 -21.264 -25.784 1.00 73.62 262 ARG A O 1
ATOM 1991 N N . LEU A 1 263 ? 7.042 -20.691 -24.977 1.00 78.69 263 LEU A N 1
ATOM 1992 C CA . LEU A 1 263 ? 6.681 -19.323 -24.616 1.00 78.69 263 LEU A CA 1
ATOM 1993 C C . LEU A 1 263 ? 6.864 -18.419 -25.840 1.00 78.69 263 LEU A C 1
ATOM 1995 O O . LEU A 1 263 ? 7.944 -18.369 -26.425 1.00 78.69 263 LEU A O 1
ATOM 1999 N N . LEU A 1 264 ? 5.809 -17.704 -26.218 1.00 81.38 264 LEU A N 1
ATOM 2000 C CA . LEU A 1 264 ? 5.789 -16.789 -27.352 1.00 81.38 264 LEU A CA 1
ATOM 2001 C C . LEU A 1 264 ? 5.500 -15.365 -26.880 1.00 81.38 264 LEU A C 1
ATOM 2003 O O . LEU A 1 264 ? 4.628 -15.138 -26.042 1.00 81.38 264 LEU A O 1
ATOM 2007 N N . LEU A 1 265 ? 6.192 -14.398 -27.481 1.00 84.06 265 LEU A N 1
ATOM 2008 C CA . LEU A 1 265 ? 5.825 -12.990 -27.390 1.00 84.06 265 LEU A CA 1
ATOM 2009 C C . LEU A 1 265 ? 4.797 -12.686 -28.481 1.00 84.06 265 LEU A C 1
ATOM 2011 O O . LEU A 1 265 ? 5.149 -12.538 -29.650 1.00 84.06 265 LEU A O 1
ATOM 2015 N N . ALA A 1 266 ? 3.525 -12.617 -28.099 1.00 82.56 266 ALA A N 1
ATOM 2016 C CA . ALA A 1 266 ? 2.426 -12.315 -29.012 1.00 82.56 266 ALA A CA 1
ATOM 2017 C C . ALA A 1 266 ? 2.388 -10.829 -29.409 1.00 82.56 266 ALA A C 1
ATOM 2019 O O . ALA A 1 266 ? 1.886 -10.484 -30.476 1.00 82.56 266 ALA A O 1
ATOM 2020 N N . GLY A 1 267 ? 2.933 -9.953 -28.564 1.00 84.06 267 GLY A N 1
ATOM 2021 C CA . GLY A 1 267 ? 3.050 -8.527 -28.833 1.00 84.06 267 GLY A CA 1
ATOM 2022 C C . GLY A 1 267 ? 3.819 -7.806 -27.735 1.00 84.06 267 GLY A C 1
ATOM 2023 O O . GLY A 1 267 ? 3.913 -8.290 -26.605 1.00 84.06 267 GLY A O 1
ATOM 2024 N N . SER A 1 268 ? 4.373 -6.645 -28.070 1.00 86.19 268 SER A N 1
ATOM 2025 C CA . SER A 1 268 ? 4.999 -5.759 -27.097 1.00 86.19 268 SER A CA 1
ATOM 2026 C C . SER A 1 268 ? 4.854 -4.298 -27.495 1.00 86.19 268 SER A C 1
ATOM 2028 O O . SER A 1 268 ? 4.924 -3.942 -28.671 1.00 86.19 268 SER A O 1
ATOM 2030 N N . GLU A 1 269 ? 4.678 -3.449 -26.492 1.00 90.56 269 GLU A N 1
ATOM 2031 C CA . GLU A 1 269 ? 4.703 -1.998 -26.633 1.00 90.56 269 GLU A CA 1
ATOM 2032 C C . GLU A 1 269 ? 5.429 -1.386 -25.440 1.00 90.56 269 GLU A C 1
ATOM 2034 O O . GLU A 1 269 ? 5.426 -1.943 -24.341 1.00 90.56 269 GLU A O 1
ATOM 2039 N N . ALA A 1 270 ? 6.082 -0.247 -25.645 1.00 89.25 270 ALA A N 1
ATOM 2040 C CA . ALA A 1 270 ? 6.677 0.491 -24.549 1.00 89.25 270 ALA A CA 1
ATOM 2041 C C . ALA A 1 270 ? 6.578 1.991 -24.775 1.00 89.25 270 ALA A C 1
ATOM 2043 O O . ALA A 1 270 ? 6.728 2.488 -25.893 1.00 89.25 270 ALA A O 1
ATOM 2044 N N . THR A 1 271 ? 6.346 2.701 -23.680 1.00 88.62 271 THR A N 1
ATOM 2045 C CA . THR A 1 271 ? 6.252 4.157 -23.646 1.00 88.62 271 THR A CA 1
ATOM 2046 C C . THR A 1 271 ? 7.248 4.684 -22.628 1.00 88.62 271 THR A C 1
ATOM 2048 O O . THR A 1 271 ? 7.324 4.179 -21.507 1.00 88.62 271 THR A O 1
ATOM 2051 N N . THR A 1 272 ? 8.016 5.693 -23.024 1.00 87.56 272 THR A N 1
ATOM 2052 C CA . THR A 1 272 ? 8.972 6.397 -22.172 1.00 87.56 272 THR A CA 1
ATOM 2053 C C . THR A 1 272 ? 8.475 7.807 -21.897 1.00 87.56 272 THR A C 1
ATOM 2055 O O . THR A 1 272 ? 8.033 8.516 -22.798 1.00 87.56 272 THR A O 1
ATOM 2058 N N . TRP A 1 273 ? 8.608 8.220 -20.644 1.00 84.56 273 TRP A N 1
ATOM 2059 C CA . TRP A 1 273 ? 8.377 9.563 -20.143 1.00 84.56 273 TRP A CA 1
ATOM 2060 C C . TRP A 1 273 ? 9.703 10.135 -19.647 1.00 84.56 273 TRP A C 1
ATOM 2062 O O . TRP A 1 273 ? 10.324 9.571 -18.747 1.00 84.56 273 TRP A O 1
ATOM 2072 N N . ALA A 1 274 ? 10.143 11.250 -20.228 1.00 78.12 274 ALA A N 1
ATOM 2073 C CA . ALA A 1 274 ? 11.353 11.963 -19.812 1.00 78.12 274 ALA A CA 1
ATOM 2074 C C . ALA A 1 274 ? 11.029 13.419 -19.449 1.00 78.12 274 ALA A C 1
ATOM 2076 O O . ALA A 1 274 ? 10.100 14.015 -20.007 1.00 78.12 274 ALA A O 1
ATOM 2077 N N . VAL A 1 275 ? 11.794 13.980 -18.509 1.00 65.94 275 VAL A N 1
ATOM 2078 C CA . VAL A 1 275 ? 11.693 15.396 -18.130 1.00 65.94 275 VAL A CA 1
ATOM 2079 C C . VAL A 1 275 ? 12.268 16.257 -19.254 1.00 65.94 275 VAL A C 1
ATOM 2081 O O . VAL A 1 275 ? 13.351 15.979 -19.770 1.00 65.94 275 VAL A O 1
ATOM 2084 N N . LYS A 1 276 ? 11.553 17.319 -19.634 1.00 57.97 276 LYS A N 1
ATOM 2085 C CA . LYS A 1 276 ? 12.022 18.280 -20.639 1.00 57.97 276 LYS A CA 1
ATOM 2086 C C . LYS A 1 276 ? 13.270 19.019 -20.123 1.00 57.97 276 LYS A C 1
ATOM 2088 O O . LYS A 1 276 ? 13.242 19.582 -19.031 1.00 57.97 276 LYS A O 1
ATOM 2093 N N . GLY A 1 277 ? 14.362 19.003 -20.891 1.00 47.66 277 GLY A N 1
ATOM 2094 C CA . GLY A 1 277 ? 15.599 19.702 -20.530 1.00 47.66 277 GLY A CA 1
ATOM 2095 C C . GLY A 1 277 ? 15.433 21.233 -20.526 1.00 47.66 277 GLY A C 1
ATOM 2096 O O . GLY A 1 277 ? 14.540 21.751 -21.203 1.00 47.66 277 GLY A O 1
ATOM 2097 N N . PRO A 1 278 ? 16.286 21.974 -19.792 1.00 41.88 278 PRO A N 1
ATOM 2098 C CA . PRO A 1 278 ? 16.208 23.436 -19.697 1.00 41.88 278 PRO A CA 1
ATOM 2099 C C . PRO A 1 278 ? 16.366 24.157 -21.047 1.00 41.88 278 PRO A C 1
ATOM 2101 O O . PRO A 1 278 ? 15.821 25.244 -21.206 1.00 41.88 278 PRO A O 1
ATOM 2104 N N . ASP A 1 279 ? 17.025 23.546 -22.035 1.00 45.31 279 ASP A N 1
ATOM 2105 C CA . ASP A 1 279 ? 17.249 24.158 -23.353 1.00 45.31 279 ASP A CA 1
ATOM 2106 C C . ASP A 1 279 ? 15.980 24.234 -24.229 1.00 45.31 279 ASP A C 1
ATOM 2108 O O . ASP A 1 279 ? 15.930 25.022 -25.172 1.00 45.31 279 ASP A O 1
ATOM 2112 N N . ASP A 1 280 ? 14.923 23.484 -23.892 1.00 45.53 280 ASP A N 1
ATOM 2113 C CA . ASP A 1 280 ? 13.661 23.466 -24.649 1.00 45.53 280 ASP A CA 1
ATOM 2114 C C . ASP A 1 280 ? 12.517 24.232 -23.952 1.00 45.53 280 ASP A C 1
ATOM 2116 O O . ASP A 1 280 ? 11.395 24.324 -24.475 1.00 45.53 280 ASP A O 1
ATOM 2120 N N . ALA A 1 281 ? 12.754 24.744 -22.742 1.00 42.78 281 ALA A N 1
ATOM 2121 C CA . ALA A 1 281 ? 11.782 25.496 -21.958 1.00 42.78 281 ALA A CA 1
ATOM 2122 C C . ALA A 1 281 ? 12.109 26.993 -22.034 1.00 42.78 281 ALA A C 1
ATOM 2124 O O . ALA A 1 281 ? 12.966 27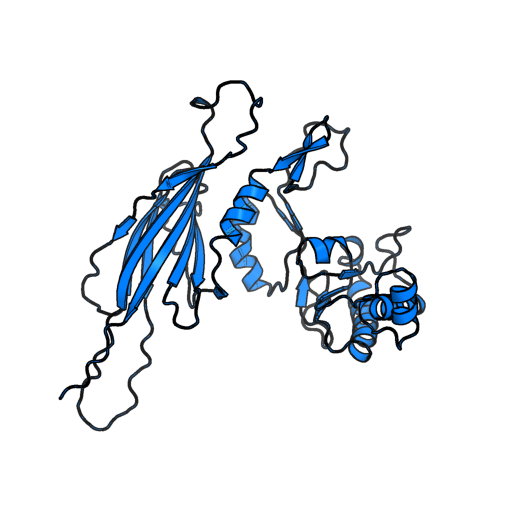.504 -21.318 1.00 42.78 281 ALA A O 1
ATOM 2125 N N . GLY A 1 282 ? 11.397 27.716 -22.904 1.00 37.22 282 GLY A N 1
ATOM 2126 C CA . GLY A 1 282 ? 11.363 29.176 -22.837 1.00 37.22 282 GLY A CA 1
ATOM 2127 C C . GLY A 1 282 ? 10.948 29.661 -21.434 1.00 37.22 282 GLY A C 1
ATOM 2128 O O . GLY A 1 282 ? 10.290 28.927 -20.691 1.00 37.22 282 GLY A O 1
ATOM 2129 N N . PRO A 1 283 ? 11.315 30.893 -21.045 1.00 36.62 283 PRO A N 1
ATOM 2130 C CA . PRO A 1 283 ? 11.202 31.365 -19.672 1.00 36.62 283 PRO A CA 1
ATOM 2131 C C . PRO A 1 283 ? 9.772 31.822 -19.375 1.00 36.62 283 PRO A C 1
ATOM 2133 O O . PRO A 1 283 ? 9.526 33.013 -19.293 1.00 36.62 283 PRO A O 1
ATOM 2136 N N . THR A 1 284 ? 8.804 30.915 -19.262 1.00 38.41 284 THR A N 1
ATOM 2137 C CA . THR A 1 284 ? 7.460 31.245 -18.752 1.00 38.41 284 THR A CA 1
ATOM 2138 C C . THR A 1 284 ? 6.735 29.985 -18.268 1.00 38.41 284 THR A C 1
ATOM 2140 O O . THR A 1 284 ? 6.262 29.171 -19.055 1.00 38.41 284 THR A O 1
ATOM 2143 N N . PHE A 1 285 ? 6.578 29.847 -16.949 1.00 43.78 285 PHE A N 1
ATOM 2144 C CA . PHE A 1 285 ? 5.574 28.969 -16.327 1.00 43.78 285 PHE A CA 1
ATOM 2145 C C . PHE A 1 285 ? 4.178 29.626 -16.425 1.00 43.78 285 PHE A C 1
ATOM 2147 O O . PHE A 1 285 ? 3.514 29.836 -15.415 1.00 43.78 285 PHE A O 1
ATOM 2154 N N . GLU A 1 286 ? 3.747 30.027 -17.626 1.00 38.25 286 GLU A N 1
ATOM 2155 C CA . GLU A 1 286 ? 2.492 30.785 -17.813 1.00 38.25 286 GLU A CA 1
ATOM 2156 C C . GLU A 1 286 ? 1.385 30.030 -18.569 1.00 38.25 286 GLU A C 1
ATOM 2158 O O . GLU A 1 286 ? 0.328 30.608 -18.809 1.00 38.25 286 GLU A O 1
ATOM 2163 N N . HIS A 1 287 ? 1.536 28.735 -18.889 1.00 37.97 287 HIS A N 1
ATOM 2164 C CA . HIS A 1 287 ? 0.458 27.976 -19.546 1.00 37.97 287 HIS A CA 1
ATOM 2165 C C . HIS A 1 287 ? 0.101 26.628 -18.889 1.00 37.97 287 HIS A C 1
ATOM 2167 O O . HIS A 1 287 ? 0.992 25.887 -18.481 1.00 37.97 287 HIS A O 1
ATOM 2173 N N . PRO A 1 288 ? -1.203 26.269 -18.836 1.00 38.84 288 PRO A N 1
ATOM 2174 C CA . PRO A 1 288 ? -1.735 25.171 -18.024 1.00 38.84 288 PRO A CA 1
ATOM 2175 C C . PRO A 1 288 ? -1.700 23.798 -18.718 1.00 38.84 288 PRO A C 1
ATOM 2177 O O . PRO A 1 288 ? -2.385 22.869 -18.292 1.00 38.84 288 PRO A O 1
ATOM 2180 N N . SER A 1 289 ? -0.907 23.618 -19.779 1.00 43.38 289 SER A N 1
ATOM 2181 C CA . SER A 1 289 ? -0.617 22.279 -20.308 1.00 43.38 289 SER A CA 1
ATOM 2182 C C . SER A 1 289 ? 0.453 21.619 -19.429 1.00 43.38 289 SER A C 1
ATOM 2184 O O . SER A 1 289 ? 1.620 21.529 -19.802 1.00 43.38 289 SER A O 1
ATOM 2186 N N . ASN A 1 290 ? 0.025 21.211 -18.234 1.00 49.31 290 ASN A N 1
ATOM 2187 C CA . ASN A 1 290 ? 0.791 20.706 -17.091 1.00 49.31 290 ASN A CA 1
ATOM 2188 C C . ASN A 1 290 ? 1.619 19.423 -17.331 1.00 49.31 290 ASN A C 1
ATOM 2190 O O . ASN A 1 290 ? 1.984 18.776 -16.363 1.00 49.31 290 ASN A O 1
ATOM 2194 N N . GLN A 1 291 ? 1.946 18.998 -18.554 1.00 54.44 291 GLN A N 1
ATOM 2195 C CA . GLN A 1 291 ? 2.762 17.789 -18.738 1.00 54.44 291 GLN A CA 1
ATOM 2196 C C . GLN A 1 291 ? 4.255 18.106 -18.588 1.00 54.44 291 GLN A C 1
ATOM 2198 O O . GLN A 1 291 ? 4.894 18.608 -19.512 1.00 54.44 291 GLN A O 1
ATOM 2203 N N . LEU A 1 292 ? 4.809 17.805 -17.407 1.00 59.62 292 LEU A N 1
ATOM 2204 C CA . LEU A 1 292 ? 6.251 17.893 -17.134 1.00 59.62 292 LEU A CA 1
ATOM 2205 C C . LEU A 1 292 ? 7.022 16.753 -17.814 1.00 59.62 292 LEU A C 1
ATOM 2207 O O . LEU A 1 292 ? 8.208 16.893 -18.117 1.00 59.62 292 LEU A O 1
ATOM 2211 N N . PHE A 1 293 ? 6.322 15.652 -18.086 1.00 62.91 293 PHE A N 1
ATOM 2212 C CA . PHE A 1 293 ? 6.816 14.500 -18.820 1.00 62.91 293 PHE A CA 1
ATOM 2213 C C . PHE A 1 293 ? 6.241 14.456 -20.235 1.00 62.91 293 PHE A C 1
ATOM 2215 O O . PHE A 1 293 ? 5.026 14.522 -20.412 1.00 62.91 293 PHE A O 1
ATOM 2222 N N . GLN A 1 294 ? 7.097 14.267 -21.239 1.00 70.44 294 GLN A N 1
ATOM 2223 C CA . GLN A 1 294 ? 6.643 13.953 -22.596 1.00 70.44 294 GLN A CA 1
ATOM 2224 C C . GLN A 1 294 ? 6.643 12.444 -22.819 1.00 70.44 294 GLN A C 1
ATOM 2226 O O . GLN A 1 294 ? 7.676 11.799 -22.650 1.00 70.44 294 GLN A O 1
ATOM 2231 N N . ALA A 1 295 ? 5.489 11.906 -23.216 1.00 79.69 295 ALA A N 1
ATOM 2232 C CA . ALA A 1 295 ? 5.355 10.515 -23.626 1.00 79.69 295 ALA A CA 1
ATOM 2233 C C . ALA A 1 295 ? 5.916 10.328 -25.041 1.00 79.69 295 ALA A C 1
ATOM 2235 O O . ALA A 1 295 ? 5.535 11.048 -25.967 1.00 79.69 295 ALA A O 1
ATOM 2236 N N . GLN A 1 296 ? 6.796 9.351 -25.219 1.00 82.19 296 GLN A N 1
ATOM 2237 C CA . GLN A 1 296 ? 7.344 8.965 -26.515 1.00 82.19 296 GLN A CA 1
ATOM 2238 C C . GLN A 1 296 ? 7.392 7.434 -26.617 1.00 82.19 296 GLN A C 1
ATOM 2240 O O . GLN A 1 296 ? 7.657 6.775 -25.608 1.00 82.19 296 GLN A O 1
ATOM 2245 N N . PRO A 1 297 ? 7.158 6.841 -27.803 1.00 81.06 297 PRO A N 1
ATOM 2246 C CA . PRO A 1 297 ? 7.365 5.410 -27.997 1.00 81.06 297 PRO A CA 1
ATOM 2247 C C . PRO A 1 297 ? 8.805 5.029 -27.643 1.00 81.06 297 PRO A C 1
ATOM 2249 O O . PRO A 1 297 ? 9.755 5.627 -28.157 1.00 81.06 297 PRO A O 1
ATOM 2252 N N . ALA A 1 298 ? 8.972 4.040 -26.769 1.00 81.88 298 ALA A N 1
ATOM 2253 C CA . ALA A 1 298 ? 10.286 3.529 -26.414 1.00 81.88 298 ALA A CA 1
ATOM 2254 C C . ALA A 1 298 ? 10.766 2.530 -27.471 1.00 81.88 298 ALA A C 1
ATOM 2256 O O . ALA A 1 298 ? 9.979 1.780 -28.054 1.00 81.88 298 ALA A O 1
ATOM 2257 N N . GLN A 1 299 ? 12.077 2.484 -27.705 1.00 80.31 299 GLN A N 1
ATOM 2258 C CA . GLN A 1 299 ? 12.648 1.491 -28.609 1.00 80.31 299 GLN A CA 1
ATOM 2259 C C . GLN A 1 299 ? 12.763 0.138 -27.903 1.00 80.31 299 GLN A C 1
ATOM 2261 O O . GLN A 1 299 ? 13.532 -0.020 -26.950 1.00 80.31 299 GLN A O 1
ATOM 2266 N N . LEU A 1 300 ? 12.004 -0.831 -28.415 1.00 80.69 300 LEU A N 1
ATOM 2267 C CA . LEU A 1 300 ? 12.079 -2.241 -28.054 1.00 80.69 300 LEU A CA 1
ATOM 2268 C C . LEU A 1 300 ? 12.719 -3.026 -29.194 1.00 80.69 300 LEU A C 1
ATOM 2270 O O . LEU A 1 300 ? 12.236 -2.993 -30.326 1.00 80.69 300 LEU A O 1
ATOM 2274 N N . THR A 1 301 ? 13.760 -3.786 -28.876 1.00 82.50 301 THR A N 1
ATOM 2275 C CA . THR A 1 301 ? 14.378 -4.721 -29.816 1.00 82.50 301 THR A CA 1
ATOM 2276 C C . THR A 1 301 ? 14.197 -6.131 -29.281 1.00 82.50 301 THR A C 1
ATOM 2278 O O . THR A 1 301 ? 14.798 -6.494 -28.271 1.00 82.50 301 THR A O 1
ATOM 2281 N N . VAL A 1 302 ? 13.372 -6.941 -29.947 1.00 75.56 302 VAL A N 1
ATOM 2282 C CA . VAL A 1 302 ? 13.262 -8.370 -29.623 1.00 75.56 302 VAL A CA 1
ATOM 2283 C C . VAL A 1 302 ? 14.593 -9.034 -29.958 1.00 75.56 302 VAL A C 1
ATOM 2285 O O . VAL A 1 302 ? 15.083 -8.916 -31.083 1.00 75.56 302 VAL A O 1
ATOM 2288 N N . VAL A 1 303 ? 15.185 -9.717 -28.982 1.00 76.12 303 VAL A N 1
ATOM 2289 C CA . VAL A 1 303 ? 16.408 -10.484 -29.203 1.00 76.12 303 VAL A CA 1
ATOM 2290 C C . VAL A 1 303 ? 15.983 -11.893 -29.599 1.00 76.12 303 VAL A C 1
ATOM 2292 O O . VAL A 1 303 ? 15.239 -12.521 -28.845 1.00 76.12 303 VAL A O 1
ATOM 2295 N N . PRO A 1 304 ? 16.411 -12.413 -30.762 1.00 60.53 304 PRO A N 1
ATOM 2296 C CA . PRO A 1 304 ? 16.126 -13.796 -31.112 1.00 60.53 304 PRO A CA 1
ATOM 2297 C C . PRO A 1 304 ? 16.740 -14.709 -30.044 1.00 60.53 304 PRO A C 1
ATOM 2299 O O . PRO A 1 304 ? 17.958 -14.729 -29.865 1.00 60.53 304 PRO A O 1
ATOM 2302 N N . THR A 1 305 ? 15.896 -15.431 -29.306 1.00 56.91 305 THR A N 1
ATOM 2303 C CA . THR A 1 305 ? 16.348 -16.378 -28.289 1.00 56.91 305 THR A CA 1
ATOM 2304 C C . THR A 1 305 ? 16.974 -17.579 -28.982 1.00 56.91 305 THR A C 1
ATOM 2306 O O . THR A 1 305 ? 16.358 -18.261 -29.804 1.00 56.91 305 THR A O 1
ATOM 2309 N N . VAL A 1 306 ? 18.256 -17.797 -28.709 1.00 49.03 306 VAL A N 1
ATOM 2310 C CA . VAL A 1 306 ? 18.985 -18.957 -29.207 1.00 49.03 306 VAL A CA 1
ATOM 2311 C C . VAL A 1 306 ? 18.706 -20.115 -28.244 1.00 49.03 306 VAL A C 1
ATOM 2313 O O . VAL A 1 306 ? 18.867 -19.971 -27.041 1.00 49.03 306 VAL A O 1
ATOM 2316 N N . SER A 1 307 ? 18.273 -21.236 -28.821 1.00 48.91 307 SER A N 1
ATOM 2317 C CA . SER A 1 307 ? 18.281 -22.619 -28.311 1.00 48.91 307 SER A CA 1
ATOM 2318 C C . SER A 1 307 ? 17.243 -23.148 -27.311 1.00 48.91 307 SER A C 1
ATOM 2320 O O . SER A 1 307 ? 17.064 -24.368 -27.311 1.00 48.91 307 SER A O 1
ATOM 2322 N N . ASP A 1 308 ? 16.492 -22.346 -26.550 1.00 57.28 308 ASP A N 1
ATOM 2323 C CA . ASP A 1 308 ? 15.658 -22.920 -25.479 1.00 57.28 308 ASP A CA 1
ATOM 2324 C C . ASP A 1 308 ? 14.240 -22.341 -25.541 1.00 57.28 308 ASP A C 1
ATOM 2326 O O . ASP A 1 308 ? 13.999 -21.190 -25.200 1.00 57.28 308 ASP A O 1
ATOM 2330 N N . ASN A 1 309 ? 13.280 -23.155 -25.980 1.00 65.50 309 ASN A N 1
ATOM 2331 C CA . ASN A 1 309 ? 11.859 -22.834 -26.204 1.00 65.50 309 ASN A CA 1
ATOM 2332 C C . ASN A 1 309 ? 11.081 -22.275 -24.978 1.00 65.50 309 ASN A C 1
ATOM 2334 O O . ASN A 1 309 ? 9.856 -22.193 -25.010 1.00 65.50 309 ASN A O 1
ATOM 2338 N N . THR A 1 310 ? 11.754 -21.954 -23.877 1.00 70.12 310 THR A N 1
ATOM 2339 C CA . THR A 1 310 ? 11.185 -21.671 -22.553 1.00 70.12 310 THR A CA 1
ATOM 2340 C C . THR A 1 310 ? 11.337 -20.219 -22.108 1.00 70.12 310 THR A C 1
ATOM 2342 O O . THR A 1 310 ? 10.767 -19.850 -21.077 1.00 70.12 310 THR A O 1
ATOM 2345 N N . HIS A 1 311 ? 12.080 -19.396 -22.856 1.00 80.19 311 HIS A N 1
ATOM 2346 C CA . HIS A 1 311 ? 12.301 -17.994 -22.522 1.00 80.19 311 HIS A CA 1
ATOM 2347 C C . HIS A 1 311 ? 12.162 -17.054 -23.727 1.00 80.19 311 HIS A C 1
ATOM 2349 O O . HIS A 1 311 ? 12.354 -17.438 -24.882 1.00 80.19 311 HIS A O 1
ATOM 2355 N N . VAL A 1 312 ? 11.834 -15.799 -23.427 1.00 81.00 312 VAL A N 1
ATOM 2356 C CA . VAL A 1 312 ? 11.765 -14.671 -24.364 1.00 81.00 312 VAL A CA 1
ATOM 2357 C C . VAL A 1 312 ? 12.696 -13.580 -23.852 1.00 81.00 312 VAL A C 1
ATOM 2359 O O . VAL A 1 312 ? 12.606 -13.206 -22.682 1.00 81.00 312 VAL A O 1
ATOM 2362 N N . SER A 1 313 ? 13.546 -13.037 -24.726 1.00 85.38 313 SER A N 1
ATOM 2363 C CA . SER A 1 313 ? 14.447 -11.933 -24.387 1.00 85.38 313 SER A CA 1
ATOM 2364 C C . SER A 1 313 ? 14.196 -10.698 -25.249 1.00 85.38 313 SER A C 1
ATOM 2366 O O . SER A 1 313 ? 14.008 -10.785 -26.463 1.00 85.38 313 SER A O 1
ATOM 2368 N N . LEU A 1 314 ? 14.214 -9.522 -24.626 1.00 87.31 314 LEU A N 1
ATOM 2369 C CA . LEU A 1 314 ? 14.078 -8.230 -25.297 1.00 87.31 314 LEU A CA 1
ATOM 2370 C C . LEU A 1 314 ? 15.104 -7.243 -24.750 1.00 87.31 314 LEU A C 1
ATOM 2372 O O . LEU A 1 314 ? 15.475 -7.314 -23.584 1.00 87.31 314 LEU A O 1
ATOM 2376 N N . ILE A 1 315 ? 15.520 -6.285 -25.571 1.00 88.25 315 ILE A N 1
ATOM 2377 C CA . ILE A 1 315 ? 16.306 -5.132 -25.135 1.00 88.25 315 ILE A CA 1
ATOM 2378 C C . ILE A 1 315 ? 15.404 -3.903 -25.131 1.00 88.25 315 ILE A C 1
ATOM 2380 O O . ILE A 1 315 ? 14.794 -3.572 -26.151 1.00 88.25 315 ILE A O 1
ATOM 2384 N N . VAL A 1 316 ? 15.366 -3.206 -23.997 1.00 88.62 316 VAL A N 1
ATOM 2385 C CA . VAL A 1 316 ? 14.693 -1.914 -23.835 1.00 88.62 316 VAL A CA 1
ATOM 2386 C C . VAL A 1 316 ? 15.746 -0.815 -23.747 1.00 88.62 316 VAL A C 1
ATOM 2388 O O . VAL A 1 316 ? 16.651 -0.883 -22.913 1.00 88.62 316 VAL A O 1
ATOM 2391 N N . GLN A 1 317 ? 15.640 0.197 -24.608 1.00 89.44 317 GLN A N 1
ATOM 2392 C CA . GLN A 1 317 ? 16.502 1.379 -24.552 1.00 89.44 317 GLN A CA 1
ATOM 2393 C C . GLN A 1 317 ? 15.876 2.438 -23.644 1.00 89.44 317 GLN A C 1
ATOM 2395 O O . GLN A 1 317 ? 14.781 2.925 -23.917 1.00 89.44 317 GLN A O 1
ATOM 2400 N N . LEU A 1 318 ? 16.588 2.817 -22.586 1.00 86.62 318 LEU A N 1
ATOM 2401 C CA . LEU A 1 318 ? 16.159 3.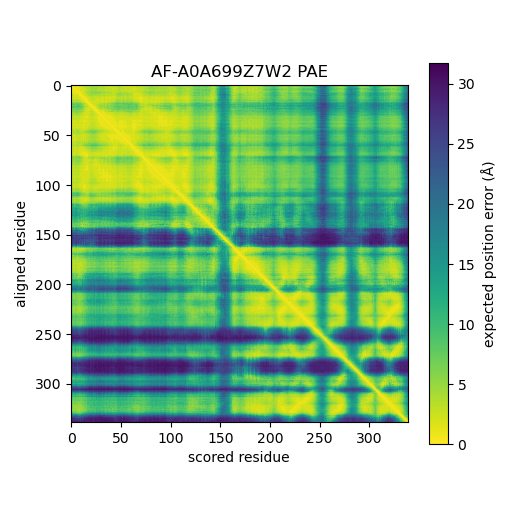823 -21.621 1.00 86.62 318 LEU A CA 1
ATOM 2402 C C . LEU A 1 318 ? 16.875 5.148 -21.877 1.00 86.62 318 LEU A C 1
ATOM 2404 O O . LEU A 1 318 ? 18.105 5.206 -21.984 1.00 86.62 318 LEU A O 1
ATOM 2408 N N . LEU A 1 319 ? 16.105 6.232 -21.934 1.00 86.44 319 LEU A N 1
ATOM 2409 C CA . LEU A 1 319 ? 16.646 7.589 -21.986 1.00 86.44 319 LEU A CA 1
ATOM 2410 C C . LEU A 1 319 ? 17.186 8.005 -20.605 1.00 86.44 319 LEU A C 1
ATOM 2412 O O . LEU A 1 319 ? 16.759 7.436 -19.598 1.00 86.44 319 LEU A O 1
ATOM 2416 N N . PRO A 1 320 ? 18.119 8.970 -20.520 1.00 83.19 320 PRO A N 1
ATOM 2417 C CA . PRO A 1 320 ? 18.512 9.563 -19.242 1.00 83.19 320 PRO A CA 1
ATOM 2418 C C . PRO A 1 320 ? 17.304 10.150 -18.506 1.00 83.19 320 PRO A C 1
ATOM 2420 O O . PRO A 1 320 ? 16.421 10.702 -19.164 1.00 83.19 320 PRO A O 1
ATOM 2423 N N . HIS A 1 321 ? 17.286 10.076 -17.172 1.00 79.25 321 HIS A N 1
ATOM 2424 C CA . HIS A 1 321 ? 16.235 10.670 -16.322 1.00 79.25 321 HIS A CA 1
ATOM 2425 C C . HIS A 1 321 ? 14.814 10.345 -16.795 1.00 79.25 321 HIS A C 1
ATOM 2427 O O . HIS A 1 321 ? 13.974 11.235 -16.967 1.00 79.25 321 HIS A O 1
ATOM 2433 N N . SER A 1 322 ? 14.566 9.066 -17.075 1.00 83.94 322 SER A N 1
ATOM 2434 C CA . SER A 1 322 ? 13.316 8.625 -17.689 1.00 83.94 322 SER A CA 1
ATOM 2435 C C . SER A 1 322 ? 12.644 7.490 -16.935 1.00 83.94 322 SER A C 1
ATOM 2437 O O . SER A 1 322 ? 13.286 6.664 -16.283 1.00 83.94 322 SER A O 1
ATOM 2439 N N . PHE A 1 323 ? 11.323 7.452 -17.067 1.00 85.00 323 PHE A N 1
ATOM 2440 C CA . PHE A 1 323 ? 10.464 6.364 -16.637 1.00 85.00 323 PHE A CA 1
ATOM 2441 C C . PHE A 1 323 ? 9.902 5.679 -17.880 1.00 85.00 323 PHE A C 1
ATOM 2443 O O . PHE A 1 323 ? 9.335 6.338 -18.746 1.00 85.00 323 PHE A O 1
ATOM 2450 N N . THR A 1 324 ? 10.072 4.369 -17.999 1.00 87.00 324 THR A N 1
ATOM 2451 C CA . THR A 1 324 ? 9.591 3.582 -19.137 1.00 87.00 324 THR A CA 1
ATOM 2452 C C . THR A 1 324 ? 8.683 2.472 -18.645 1.00 87.00 324 THR A C 1
ATOM 2454 O O . THR A 1 324 ? 9.036 1.737 -17.726 1.00 87.00 324 THR A O 1
ATOM 2457 N N . VAL A 1 325 ? 7.527 2.324 -19.283 1.00 88.25 325 VAL A N 1
ATOM 2458 C CA . VAL A 1 325 ? 6.643 1.174 -19.088 1.00 88.25 325 VAL A CA 1
ATOM 2459 C C . VAL A 1 325 ? 6.673 0.332 -20.349 1.00 88.25 325 VAL A C 1
ATOM 2461 O O . VAL A 1 325 ? 6.459 0.863 -21.436 1.00 88.25 325 VAL A O 1
ATOM 2464 N N . ALA A 1 326 ? 6.910 -0.969 -20.200 1.00 89.94 326 ALA A N 1
ATOM 2465 C CA . ALA A 1 326 ? 6.791 -1.950 -21.268 1.00 89.94 326 ALA A CA 1
ATOM 2466 C C . ALA A 1 326 ? 5.682 -2.958 -20.946 1.00 89.94 326 ALA A C 1
ATOM 2468 O O . ALA A 1 326 ? 5.678 -3.578 -19.883 1.00 89.94 326 ALA A O 1
ATOM 2469 N N . HIS A 1 327 ? 4.762 -3.130 -21.887 1.00 91.88 327 HIS A N 1
ATOM 2470 C CA . HIS A 1 327 ? 3.713 -4.137 -21.864 1.00 91.88 327 HIS A CA 1
ATOM 2471 C C . HIS A 1 327 ? 4.121 -5.294 -22.771 1.00 91.88 327 HIS A C 1
ATOM 2473 O O . HIS A 1 327 ? 4.422 -5.095 -23.949 1.00 91.88 327 HIS A O 1
ATOM 2479 N N . LEU A 1 328 ? 4.154 -6.504 -22.216 1.00 90.69 328 LEU A N 1
ATOM 2480 C CA . LEU A 1 328 ? 4.497 -7.732 -22.924 1.00 90.69 328 LEU A CA 1
ATOM 2481 C C . LEU A 1 328 ? 3.295 -8.680 -22.894 1.00 90.69 328 LEU A C 1
ATOM 2483 O O . LEU A 1 328 ? 2.841 -9.092 -21.824 1.00 90.69 328 LEU A O 1
ATOM 2487 N N . HIS A 1 329 ? 2.799 -9.042 -24.075 1.00 90.69 329 HIS A N 1
ATOM 2488 C CA . HIS A 1 329 ? 1.748 -10.039 -24.244 1.00 90.69 329 HIS A CA 1
ATOM 2489 C C . HIS A 1 329 ? 2.384 -11.402 -24.491 1.00 90.69 329 HIS A C 1
ATOM 2491 O O . HIS A 1 329 ? 3.033 -11.625 -25.516 1.00 90.69 329 HIS A O 1
ATOM 2497 N N . LEU A 1 330 ? 2.204 -12.304 -23.534 1.00 87.69 330 LEU A N 1
ATOM 2498 C CA . LEU A 1 330 ? 2.785 -13.636 -23.529 1.00 87.69 330 LEU A CA 1
ATOM 2499 C C . LEU A 1 330 ? 1.716 -14.664 -23.895 1.00 87.69 330 LEU A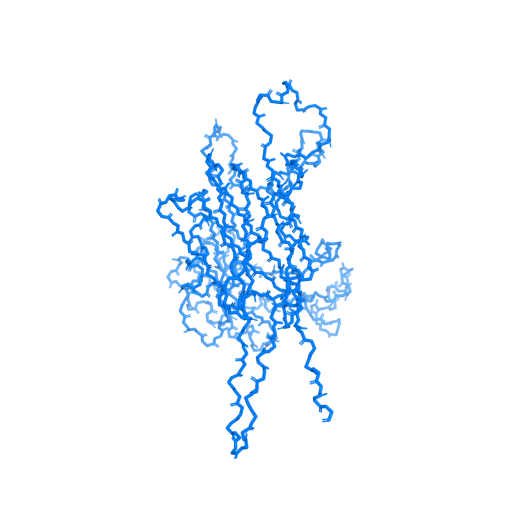 C 1
ATOM 2501 O O . LEU A 1 330 ? 0.603 -14.645 -23.373 1.00 87.69 330 LEU A O 1
ATOM 2505 N N . ALA A 1 331 ? 2.072 -15.583 -24.785 1.00 82.94 331 ALA A N 1
ATOM 2506 C CA . ALA A 1 331 ? 1.239 -16.711 -25.171 1.00 82.94 331 ALA A CA 1
ATOM 2507 C C . ALA A 1 331 ? 2.016 -18.017 -25.011 1.00 82.94 331 ALA A C 1
ATOM 2509 O O . ALA A 1 331 ? 3.242 -18.048 -25.118 1.00 82.94 331 ALA A O 1
ATOM 2510 N N . GLN A 1 332 ? 1.293 -19.105 -24.773 1.00 75.44 332 GLN A N 1
ATOM 2511 C CA . GLN A 1 332 ? 1.841 -20.455 -24.848 1.00 75.44 332 GLN A CA 1
ATOM 2512 C C . GLN A 1 332 ? 1.368 -21.096 -26.151 1.00 75.44 332 GLN A C 1
ATOM 2514 O O . GLN A 1 332 ? 0.205 -20.925 -26.525 1.00 75.44 332 GLN A O 1
ATOM 2519 N N . GLU A 1 333 ? 2.248 -21.820 -26.850 1.00 70.44 333 GLU A N 1
ATOM 2520 C CA . GLU A 1 333 ? 1.797 -22.652 -27.971 1.00 70.44 333 GLU A CA 1
ATOM 2521 C C . GLU A 1 333 ? 0.714 -23.630 -27.479 1.00 70.44 333 GLU A C 1
ATOM 2523 O O . GLU A 1 333 ? 0.900 -24.268 -26.435 1.00 70.44 333 GLU A O 1
ATOM 2528 N N . PRO A 1 334 ? -0.414 -23.765 -28.202 1.00 59.19 334 PRO A N 1
ATOM 2529 C CA . PRO A 1 334 ? -1.424 -24.746 -27.853 1.00 59.19 334 PRO A CA 1
ATOM 2530 C C . PRO A 1 334 ? -0.809 -26.148 -27.871 1.00 59.19 334 PRO A C 1
ATOM 2532 O O . PRO A 1 334 ? -0.074 -26.525 -28.785 1.00 59.19 334 PRO A O 1
ATOM 2535 N N . HIS A 1 335 ? -1.120 -26.927 -26.838 1.00 53.59 335 HIS A N 1
ATOM 2536 C CA . HIS A 1 335 ? -0.821 -28.350 -26.811 1.00 53.59 335 HIS A CA 1
ATOM 2537 C C . HIS A 1 335 ? -1.720 -29.019 -27.861 1.00 53.59 335 HIS A C 1
ATOM 2539 O O . HIS A 1 335 ? -2.865 -29.349 -27.564 1.00 53.59 335 HIS A O 1
ATOM 2545 N N . ASP A 1 336 ? -1.243 -29.183 -29.096 1.00 47.72 336 ASP A N 1
ATOM 2546 C CA . ASP A 1 336 ? -1.965 -30.004 -30.068 1.00 47.72 336 ASP A CA 1
ATOM 2547 C C . ASP A 1 336 ? -2.062 -31.433 -29.505 1.00 47.72 336 ASP A C 1
ATOM 2549 O O . ASP A 1 336 ? -1.021 -32.044 -29.213 1.00 47.72 336 ASP A O 1
ATOM 2553 N N . PRO A 1 337 ? -3.272 -31.996 -29.316 1.00 44.09 337 PRO A N 1
ATOM 2554 C CA . PRO A 1 337 ? -3.394 -33.419 -29.069 1.00 44.09 337 PRO A CA 1
ATOM 2555 C C . PRO A 1 337 ? -2.920 -34.136 -30.335 1.00 44.09 337 PRO A C 1
ATOM 2557 O O . PRO A 1 337 ? -3.455 -33.925 -31.423 1.00 44.09 337 PRO A O 1
ATOM 2560 N N . VAL A 1 338 ? -1.868 -34.945 -30.202 1.00 42.78 338 VAL A N 1
ATOM 2561 C CA . VAL A 1 338 ? -1.406 -35.815 -31.289 1.00 42.78 338 VAL A CA 1
ATOM 2562 C C . VAL A 1 338 ? -2.579 -36.733 -31.681 1.00 42.78 338 VAL A C 1
ATOM 2564 O O . VAL A 1 338 ? -3.188 -37.297 -30.768 1.00 42.78 338 VAL A O 1
ATOM 2567 N N . PRO A 1 339 ? -2.932 -36.843 -32.978 1.00 43.44 339 PRO A N 1
ATOM 2568 C CA . PRO A 1 339 ? -4.045 -37.673 -33.440 1.00 43.44 339 PRO A CA 1
ATOM 2569 C C . PRO A 1 339 ? -3.866 -39.166 -33.152 1.00 43.44 339 PRO A C 1
ATOM 2571 O O . PRO A 1 339 ? -2.701 -39.636 -33.111 1.00 43.44 339 PRO A O 1
#

Sequence (339 aa):
MELARQLGAAPLLVLSLSSPASPGHNPDLLPLTQDVLASLEFLTANSSSRWGAEREAQGQSQPLPLTHLVVGQDADCSQPWYAQAYQQLAAAVRASFPHLQLLACADLGPLPVMDGWELQAQLDPDTTARLGEALDAYQVTMVSSQGLLLPAQNPSQPWGKHHSLVVYSATHQPLETPAAQLHHLLRQHQGSLCAKDWQLLSSPADRGQVESSASCNDAACTHLILKLVNQGHMKQAVTVTVQHTVPPPAPSWWSQTPRVPRLLLAGSEATTWAVKGPDDAGPTFEHPSNQLFQAQPAQLTVVPTVSDNTHVSLIVQLLPHSFTVAHLHLAQEPHDPVP

Mean predicted aligned error: 11.49 Å

Organism: Haematococcus lacustris (NCBI:txid44745)

pLDDT: mean 76.88, std 17.92, range [26.5, 97.88]

Solvent-accessible surface area (backbone atoms only — not comparable to full-atom values): 20161 Å² total; per-residue (Å²): 110,67,67,35,59,79,67,72,46,81,55,76,48,74,37,65,63,28,49,90,93,42,70,46,44,87,57,68,59,69,66,48,44,52,53,49,53,47,50,49,34,31,43,49,34,56,59,92,40,76,40,10,33,51,30,31,76,73,72,45,68,70,54,48,83,66,49,44,37,34,51,32,37,83,57,27,50,80,34,93,61,36,70,63,52,48,53,57,46,38,48,56,45,42,76,77,43,70,79,48,43,35,24,29,46,38,90,78,70,96,48,98,68,53,75,38,22,32,46,74,45,78,35,46,74,77,54,53,74,55,38,66,70,48,41,66,75,66,64,57,65,42,76,84,43,78,24,53,73,72,86,79,91,54,95,88,56,96,73,82,65,63,70,54,43,62,48,67,47,100,83,71,46,82,41,74,32,71,64,33,54,49,54,50,53,52,61,77,66,56,42,84,37,73,46,78,94,71,78,87,86,83,52,89,86,51,74,80,29,62,50,74,51,51,18,12,67,46,97,86,39,44,40,34,33,36,40,39,36,26,72,30,91,51,71,45,76,46,78,46,75,49,71,66,87,74,76,78,78,74,95,62,100,57,98,64,84,79,79,77,64,33,51,40,79,76,45,74,52,36,43,27,33,32,64,74,57,76,92,79,55,73,99,63,101,78,69,87,78,74,67,62,52,52,80,41,82,37,56,72,45,79,46,86,68,81,92,56,63,41,42,47,35,33,36,41,56,40,54,41,52,19,44,33,42,36,43,38,32,44,43,66,53,80,83,73,78,81,132